Protein AF-A0A914IFN8-F1 (afdb_monomer_lite)

Foldseek 3Di:
DVVVVVVLVPFDFLVNDPLLDADPQDPPDSPWGFLNSRLSVLLSVLVLLPLLDDLSVVVSVLSVQLSVQQVVQCVVDVVQPRTVVSSQVVQCVVVVNDHHSNNVSVVSSVLVVQLVVQLVVLLLVVQVVCVVVVHDSQVSFQSLVSSVVSCVVTVVVVDDPVSVVSVVSCSVSPGTPVSSVCSRSVNDPPCPVVVSPPPPPPDDDDVVPPPPPPDDDDDDDDDDDDDDD

Sequence (229 aa):
MASENVEAANQETYFSHQERMFPELDGTDKRLIPTEQFLKACQGIAEFVGFLGLAFVPVKKDIVGNVHKVRTKFDTDRQRMEMLQDLVDIDLAENGGKIGAATEGLLWLKRGLEFMLELLKALVRDYKNARMKGEDLSKTENLSGILSDAYERTLKRHHNFVSKQIFKVVLHAAPYRRTLLLAIAYGHGGLEEISWNSRLGSNRNNPTVQSSIRSQPRKSREPKATNFL

Radius of gyration: 22.97 Å; chains: 1; bounding box: 43×68×66 Å

pLDDT: mean 78.78, std 22.86, range [26.06, 98.62]

Organism: Globodera rostochiensis (NCBI:txid31243)

Structure (mmCIF, N/CA/C/O backbone):
data_AF-A0A914IFN8-F1
#
_entry.id   AF-A0A914IFN8-F1
#
loop_
_atom_site.group_PDB
_atom_site.id
_atom_site.type_symbol
_atom_site.label_atom_id
_atom_site.label_alt_id
_atom_site.label_comp_id
_atom_site.label_asym_id
_atom_site.label_entity_id
_atom_site.label_seq_id
_atom_site.pdbx_PDB_ins_code
_atom_site.Cartn_x
_atom_site.Cartn_y
_atom_site.Cartn_z
_atom_site.occupancy
_atom_site.B_iso_or_equiv
_atom_site.auth_seq_id
_atom_site.auth_comp_id
_atom_site.auth_asym_id
_atom_site.auth_atom_id
_atom_site.pdbx_PDB_model_num
ATOM 1 N N . MET A 1 1 ? -0.623 4.336 -39.137 1.00 39.88 1 MET A N 1
ATOM 2 C CA . MET A 1 1 ? -0.045 5.614 -38.653 1.00 39.88 1 MET A CA 1
ATOM 3 C C . MET A 1 1 ? -1.075 6.535 -37.996 1.00 39.88 1 MET A C 1
ATOM 5 O O . MET A 1 1 ? -0.952 6.754 -36.803 1.00 39.88 1 MET A O 1
ATOM 9 N N . ALA A 1 2 ? -2.094 7.070 -38.691 1.00 34.09 2 ALA A N 1
ATOM 10 C CA . ALA A 1 2 ? -3.148 7.863 -38.024 1.00 34.09 2 ALA A CA 1
ATOM 11 C C . ALA A 1 2 ? -4.170 6.995 -37.256 1.00 34.09 2 ALA A C 1
ATOM 13 O O . ALA A 1 2 ? -4.691 7.432 -36.239 1.00 34.09 2 ALA A O 1
ATOM 14 N N . SER A 1 3 ? -4.415 5.760 -37.707 1.00 35.09 3 SER A N 1
ATOM 15 C CA . SER A 1 3 ? -5.338 4.808 -37.071 1.00 35.09 3 SER A CA 1
ATOM 16 C C . SER A 1 3 ? -4.811 4.225 -35.750 1.00 35.09 3 SER A C 1
ATOM 18 O O . SER A 1 3 ? -5.551 4.188 -34.776 1.00 35.09 3 SER A O 1
ATOM 20 N N . GLU A 1 4 ? -3.524 3.865 -35.676 1.00 39.12 4 GLU A N 1
ATOM 21 C CA . GLU A 1 4 ? -2.892 3.304 -34.461 1.00 39.12 4 GLU A CA 1
ATOM 22 C C . GLU A 1 4 ? -2.847 4.305 -33.293 1.00 39.12 4 GLU A C 1
ATOM 24 O O . GLU A 1 4 ? -3.000 3.926 -32.135 1.00 39.12 4 GLU A O 1
ATOM 29 N N . ASN A 1 5 ? -2.695 5.603 -33.587 1.00 40.06 5 ASN A N 1
ATOM 30 C CA . ASN A 1 5 ? -2.680 6.659 -32.568 1.00 40.06 5 ASN A CA 1
ATOM 31 C C . ASN A 1 5 ? -4.067 6.958 -31.972 1.00 40.06 5 ASN A C 1
ATOM 33 O O . ASN A 1 5 ? -4.149 7.514 -30.878 1.00 40.06 5 ASN A O 1
ATOM 37 N N . VAL A 1 6 ? -5.153 6.608 -32.670 1.00 41.03 6 VAL A N 1
ATOM 38 C CA . VAL A 1 6 ? -6.528 6.794 -32.175 1.00 41.03 6 VAL A CA 1
ATOM 39 C C . VAL A 1 6 ? -6.957 5.613 -31.298 1.00 41.03 6 VAL A C 1
ATOM 41 O O . VAL A 1 6 ? -7.622 5.817 -30.286 1.00 41.03 6 VAL A O 1
ATOM 44 N N . GLU A 1 7 ? -6.518 4.394 -31.620 1.00 41.28 7 GLU A N 1
ATOM 45 C CA . GLU A 1 7 ? -6.783 3.189 -30.817 1.00 41.28 7 GLU A CA 1
ATOM 46 C C . GLU A 1 7 ? -6.125 3.244 -29.437 1.00 41.28 7 GLU A C 1
ATOM 48 O O . GLU A 1 7 ? -6.737 2.880 -28.434 1.00 41.28 7 GLU A O 1
ATOM 53 N N . ALA A 1 8 ? -4.906 3.771 -29.360 1.00 48.66 8 ALA A N 1
ATOM 54 C CA . ALA A 1 8 ? -4.148 3.802 -28.118 1.00 48.66 8 ALA A CA 1
ATOM 55 C C . ALA A 1 8 ? -4.622 4.897 -27.130 1.00 48.66 8 ALA A C 1
ATOM 57 O O . ALA A 1 8 ? -4.369 4.809 -25.930 1.00 48.66 8 ALA A O 1
ATOM 58 N N . ALA A 1 9 ? -5.364 5.907 -27.604 1.00 48.66 9 ALA A N 1
ATOM 59 C CA . ALA A 1 9 ? -5.961 6.953 -26.765 1.00 48.66 9 ALA A CA 1
ATOM 60 C C . ALA A 1 9 ? -7.255 6.509 -26.051 1.00 48.66 9 ALA A C 1
ATOM 62 O O . ALA A 1 9 ? -7.681 7.170 -25.104 1.00 48.66 9 ALA A O 1
ATOM 63 N N . ASN A 1 10 ? -7.863 5.400 -26.488 1.00 53.56 10 ASN A N 1
ATOM 64 C CA . ASN A 1 10 ? -9.151 4.905 -25.991 1.00 53.56 10 ASN A CA 1
ATOM 65 C C . ASN A 1 10 ? -9.024 3.648 -25.109 1.00 53.56 10 ASN A C 1
ATOM 67 O O . ASN A 1 10 ? -10.032 3.050 -24.740 1.00 53.56 10 ASN A O 1
ATOM 71 N N . GLN A 1 11 ? -7.797 3.222 -24.789 1.00 63.03 11 GLN A N 1
ATOM 72 C CA . GLN A 1 11 ? -7.556 2.032 -23.974 1.00 63.03 11 GLN A CA 1
ATOM 73 C C . GLN A 1 11 ? -7.604 2.363 -22.480 1.00 63.03 11 GLN A C 1
ATOM 75 O O . GLN A 1 11 ? -6.891 3.241 -21.983 1.00 63.03 11 GLN A O 1
ATOM 80 N N . GLU A 1 12 ? -8.461 1.645 -21.754 1.00 73.38 12 GLU A N 1
ATOM 81 C CA . GLU A 1 12 ? -8.539 1.733 -20.301 1.00 73.38 12 GLU A CA 1
ATOM 82 C C . GLU A 1 12 ? -7.249 1.216 -19.654 1.00 73.38 12 GLU A C 1
ATOM 84 O O . GLU A 1 12 ? -6.650 0.228 -20.074 1.00 73.38 12 GLU A O 1
ATOM 89 N N . THR A 1 13 ? -6.822 1.901 -18.598 1.00 78.88 13 THR A N 1
ATOM 90 C CA . THR A 1 13 ? -5.715 1.477 -17.738 1.00 78.88 13 THR A CA 1
ATOM 91 C C . THR A 1 13 ? -6.248 1.281 -16.329 1.00 78.88 13 THR A C 1
ATOM 93 O O . THR A 1 13 ? -7.349 1.731 -16.006 1.00 78.88 13 THR A O 1
ATOM 96 N N . TYR A 1 14 ? -5.436 0.715 -15.441 1.00 74.88 14 TYR A N 1
ATOM 97 C CA . TYR A 1 14 ? -5.762 0.624 -14.020 1.00 74.88 14 TYR A CA 1
ATOM 98 C C . TYR A 1 14 ? -6.231 1.965 -13.418 1.00 74.88 14 TYR A C 1
ATOM 100 O O . TYR A 1 14 ? -7.129 1.995 -12.578 1.00 74.88 14 TYR A O 1
ATOM 108 N N . PHE A 1 15 ? -5.676 3.087 -13.890 1.00 74.56 15 PHE A N 1
ATOM 109 C CA . PHE A 1 15 ? -6.006 4.434 -13.414 1.00 74.56 15 PHE A CA 1
ATOM 110 C C . PHE A 1 15 ? -7.230 5.071 -14.092 1.00 74.56 15 PHE A C 1
ATOM 112 O O . PHE A 1 15 ? -7.591 6.196 -13.751 1.00 74.56 15 PHE A O 1
ATOM 119 N N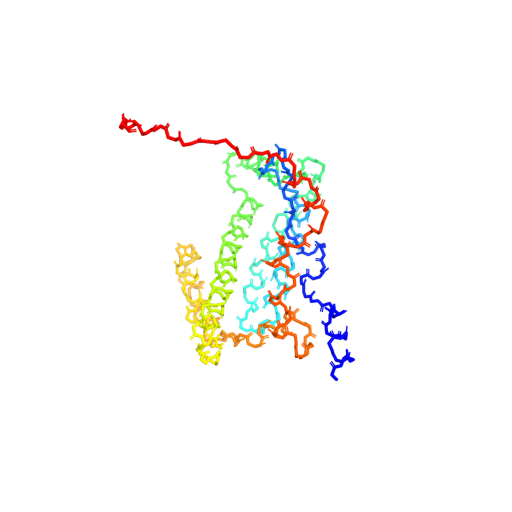 . SER A 1 16 ? -7.871 4.392 -15.048 1.00 78.38 16 SER A N 1
ATOM 120 C CA . SER A 1 16 ? -9.088 4.885 -15.710 1.00 78.38 16 SER A CA 1
ATOM 121 C C . SER A 1 16 ? -10.347 4.728 -14.843 1.00 78.38 16 SER A C 1
ATOM 123 O O . SER A 1 16 ? -11.345 5.395 -15.098 1.00 78.38 16 SER A O 1
ATOM 125 N N . HIS A 1 17 ? -10.289 3.901 -13.796 1.00 76.19 17 HIS A N 1
ATOM 126 C CA . HIS A 1 17 ? -11.408 3.573 -12.911 1.00 76.19 17 HIS A CA 1
ATOM 127 C C . HIS A 1 17 ? -11.416 4.458 -11.653 1.00 76.19 17 HIS A C 1
ATOM 129 O O . HIS A 1 17 ? -10.687 4.198 -10.691 1.00 76.19 17 HIS A O 1
ATOM 135 N N . GLN A 1 18 ? -12.224 5.524 -11.651 1.00 72.88 18 GLN A N 1
ATOM 136 C CA . GLN A 1 18 ? -12.260 6.527 -10.574 1.00 72.88 18 GLN A CA 1
ATOM 137 C C . GLN A 1 18 ? -12.644 5.932 -9.209 1.00 72.88 18 GLN A C 1
ATOM 139 O O . GLN A 1 18 ? -12.141 6.369 -8.177 1.00 72.88 18 GLN A O 1
ATOM 144 N N . GLU A 1 19 ? -13.472 4.890 -9.188 1.00 72.62 19 GLU A N 1
ATOM 145 C CA . GLU A 1 19 ? -13.890 4.179 -7.979 1.00 72.62 19 GLU A CA 1
ATOM 146 C C . GLU A 1 19 ? -12.751 3.425 -7.274 1.00 72.62 19 GLU A C 1
ATOM 148 O O . GLU A 1 19 ? -12.893 3.043 -6.112 1.00 72.62 19 GLU A O 1
ATOM 153 N N . ARG A 1 20 ? -11.623 3.217 -7.969 1.00 71.00 20 ARG A N 1
ATOM 154 C CA . ARG A 1 20 ? -10.407 2.574 -7.443 1.00 71.00 20 ARG A CA 1
ATOM 155 C C . ARG A 1 20 ? -9.351 3.586 -7.002 1.00 71.00 20 ARG A C 1
ATOM 157 O O . ARG A 1 20 ? -8.306 3.192 -6.482 1.00 71.00 20 ARG A O 1
ATOM 164 N N . MET A 1 21 ? -9.587 4.875 -7.242 1.00 80.56 21 MET A N 1
ATOM 165 C CA . MET A 1 21 ? -8.661 5.947 -6.893 1.00 80.56 21 MET A CA 1
ATOM 166 C C . MET A 1 21 ? -8.897 6.430 -5.462 1.00 80.56 21 MET A C 1
ATOM 168 O O . MET A 1 21 ? -10.001 6.339 -4.921 1.00 80.56 21 MET A O 1
ATOM 172 N N . PHE A 1 22 ? -7.840 6.963 -4.846 1.00 83.31 22 PHE A N 1
ATOM 173 C CA . PHE A 1 22 ? -7.958 7.634 -3.554 1.00 83.31 22 PHE A CA 1
ATOM 174 C C . PHE A 1 22 ? -8.915 8.833 -3.648 1.00 83.31 22 PHE A C 1
ATOM 176 O O . PHE A 1 22 ? -8.972 9.464 -4.706 1.00 83.31 22 PHE A O 1
ATOM 183 N N . PRO A 1 23 ? -9.649 9.149 -2.561 1.00 76.62 23 PRO A N 1
ATOM 184 C CA . PRO A 1 23 ? -10.540 10.303 -2.523 1.00 76.62 23 PRO A CA 1
ATOM 185 C C . PRO A 1 23 ? -9.806 11.583 -2.917 1.00 76.62 23 PRO A C 1
ATOM 187 O O . PRO A 1 23 ? -8.715 11.862 -2.413 1.00 76.62 23 PRO A O 1
ATOM 190 N N . GLU A 1 24 ? -10.430 12.385 -3.780 1.00 76.06 24 GLU A N 1
ATOM 191 C CA . GLU A 1 24 ? -10.090 13.800 -3.845 1.00 76.06 24 GLU A CA 1
ATOM 192 C C . GLU A 1 24 ? -10.567 14.429 -2.539 1.00 76.06 24 GLU A C 1
ATOM 194 O O . GLU A 1 24 ? -11.753 14.402 -2.220 1.00 76.06 24 GLU A O 1
ATOM 199 N N . LEU A 1 25 ? -9.623 14.927 -1.746 1.00 76.69 25 LEU A N 1
ATOM 200 C CA . LEU A 1 25 ? -9.949 15.596 -0.494 1.00 76.69 25 LEU A CA 1
ATOM 201 C C . LEU A 1 25 ? -10.588 16.938 -0.842 1.00 76.69 25 LEU A C 1
ATOM 203 O O . LEU A 1 25 ? -10.009 17.708 -1.619 1.00 76.69 25 LEU A O 1
ATOM 207 N N . ASP A 1 26 ? -11.773 17.204 -0.295 1.00 59.97 26 ASP A N 1
ATOM 208 C CA . ASP A 1 26 ? -12.468 18.454 -0.560 1.00 59.97 26 ASP A CA 1
ATOM 209 C C . ASP A 1 26 ? -11.605 19.660 -0.138 1.00 59.97 26 ASP A C 1
ATOM 211 O O . ASP A 1 26 ? -10.764 19.614 0.766 1.00 59.97 26 ASP A O 1
ATOM 215 N N . GLY A 1 27 ? -11.737 20.758 -0.882 1.00 55.03 27 GLY A N 1
ATOM 216 C CA . GLY A 1 27 ? -10.927 21.959 -0.674 1.00 55.03 27 GLY A CA 1
ATOM 217 C C . GLY A 1 27 ? -11.261 22.720 0.613 1.00 55.03 27 GLY A C 1
ATOM 218 O O . GLY A 1 27 ? -10.567 23.691 0.918 1.00 55.03 27 GLY A O 1
ATOM 219 N N . THR A 1 28 ? -12.303 22.306 1.337 1.00 64.25 28 THR A N 1
ATOM 220 C CA . THR A 1 28 ? -12.861 22.980 2.515 1.00 64.25 28 THR A CA 1
ATOM 221 C C . THR A 1 28 ? -12.256 22.473 3.820 1.00 64.25 28 THR A C 1
ATOM 223 O O . THR A 1 28 ? -11.898 23.298 4.659 1.00 64.25 28 THR A O 1
ATOM 226 N N . ASP A 1 29 ? -12.026 21.163 3.956 1.00 62.50 29 ASP A N 1
ATOM 227 C CA . ASP A 1 29 ? -11.156 20.601 4.989 1.00 62.50 29 ASP A CA 1
ATOM 228 C C . ASP A 1 29 ? -10.409 19.370 4.456 1.00 62.50 29 ASP A C 1
ATOM 230 O O . ASP A 1 29 ? -10.858 18.229 4.557 1.00 62.50 29 ASP A O 1
ATOM 234 N N . LYS A 1 30 ? -9.185 19.601 3.958 1.00 64.25 30 LYS A N 1
ATOM 235 C CA . LYS A 1 30 ? -8.266 18.568 3.435 1.00 64.25 30 LYS A CA 1
ATOM 236 C C . LYS A 1 30 ? -7.875 17.485 4.453 1.00 64.25 30 LYS A C 1
ATOM 238 O O . LYS A 1 30 ? -6.954 16.710 4.196 1.00 64.25 30 LYS A O 1
ATOM 243 N N . ARG A 1 31 ? -8.468 17.480 5.643 1.00 71.50 31 ARG A N 1
ATOM 244 C CA . ARG A 1 31 ? -8.211 16.506 6.695 1.00 71.50 31 ARG A CA 1
ATOM 245 C C . ARG A 1 31 ? -9.224 15.375 6.670 1.00 71.50 31 ARG A C 1
ATOM 247 O O . ARG A 1 31 ? -8.824 14.288 7.055 1.00 71.50 31 ARG A O 1
ATOM 254 N N . LEU A 1 32 ? -10.462 15.575 6.219 1.00 85.62 32 LEU A N 1
ATOM 255 C CA . LEU A 1 32 ? -11.493 14.532 6.268 1.00 85.62 32 LEU A CA 1
ATOM 256 C C . LEU A 1 32 ? -11.298 13.501 5.151 1.00 85.62 32 LEU A C 1
ATOM 258 O O . LEU A 1 32 ? -11.084 13.855 3.993 1.00 85.62 32 LEU A O 1
ATOM 262 N N . ILE A 1 33 ? -11.331 12.214 5.507 1.00 92.31 33 ILE A N 1
ATOM 263 C CA . ILE A 1 33 ? -11.103 11.114 4.562 1.00 92.31 33 ILE A CA 1
ATOM 264 C C . ILE A 1 33 ? -12.301 10.161 4.614 1.00 92.31 33 ILE A C 1
ATOM 266 O O . ILE A 1 33 ? -12.432 9.449 5.612 1.00 92.31 33 ILE A O 1
ATOM 270 N N . PRO A 1 34 ? -13.122 10.077 3.548 1.00 93.31 34 PRO A N 1
ATOM 271 C CA . PRO A 1 34 ? -14.250 9.153 3.501 1.00 93.31 34 PRO A CA 1
ATOM 272 C C . PRO A 1 34 ? -13.795 7.694 3.630 1.00 93.31 34 PRO A C 1
ATOM 274 O O . PRO A 1 34 ? -13.031 7.190 2.796 1.00 93.31 34 PRO A O 1
ATOM 277 N N . THR A 1 35 ? -14.284 6.998 4.657 1.00 95.62 35 THR A N 1
ATOM 278 C CA . THR A 1 35 ? -13.854 5.640 5.019 1.00 95.62 35 THR A CA 1
ATOM 279 C C . THR A 1 35 ? -14.098 4.647 3.884 1.00 95.62 35 THR A C 1
ATOM 281 O O . THR A 1 35 ? -13.189 3.916 3.490 1.00 95.62 35 THR A O 1
ATOM 284 N N . GLU A 1 36 ? -15.300 4.643 3.299 1.00 94.62 36 GLU A N 1
ATOM 285 C CA . GLU A 1 36 ? -15.666 3.715 2.220 1.00 94.62 36 GLU A CA 1
ATOM 286 C C . GLU A 1 36 ? -14.737 3.854 1.006 1.00 94.62 36 GLU A C 1
ATOM 288 O O . GLU A 1 36 ? -14.222 2.859 0.490 1.00 94.62 36 GLU A O 1
ATOM 293 N N . GLN A 1 37 ? -14.497 5.089 0.558 1.00 92.19 37 GLN A N 1
ATOM 294 C CA . GLN A 1 37 ? -13.660 5.353 -0.610 1.00 92.19 37 GLN A CA 1
ATOM 295 C C . GLN A 1 37 ? -12.195 5.004 -0.338 1.00 92.19 37 GLN A C 1
ATOM 297 O O . GLN A 1 37 ? -11.542 4.388 -1.180 1.00 92.19 37 GLN A O 1
ATOM 302 N N . PHE A 1 38 ? -11.686 5.327 0.854 1.00 94.75 38 PHE A N 1
ATOM 303 C CA . PHE A 1 38 ? -10.335 4.947 1.258 1.00 94.75 38 PHE A CA 1
ATOM 304 C C . PHE A 1 38 ? -10.132 3.424 1.254 1.00 94.75 38 PHE A C 1
ATOM 306 O O . PHE A 1 38 ? -9.125 2.934 0.734 1.00 94.75 38 PHE A O 1
ATOM 313 N N . LEU A 1 39 ? -11.092 2.660 1.788 1.00 96.06 39 LEU A N 1
ATOM 314 C CA . LEU A 1 39 ? -11.012 1.198 1.816 1.00 96.06 39 LEU A CA 1
ATOM 315 C C . LEU A 1 39 ? -11.076 0.588 0.412 1.00 96.06 39 LEU A C 1
ATOM 317 O O . LEU A 1 39 ? -10.316 -0.338 0.125 1.00 96.06 39 LEU A O 1
ATOM 321 N N . LYS A 1 40 ? -11.917 1.127 -0.481 1.00 93.19 40 LYS A N 1
ATOM 322 C CA . LYS A 1 40 ? -11.949 0.721 -1.897 1.00 93.19 40 LYS A CA 1
ATOM 323 C C . LYS A 1 40 ? -10.613 0.975 -2.596 1.00 93.19 40 LYS A C 1
ATOM 325 O O . LYS A 1 40 ? -10.104 0.082 -3.271 1.00 93.19 40 LYS A O 1
ATOM 330 N N . ALA A 1 41 ? -10.000 2.138 -2.379 1.00 91.88 41 ALA A N 1
ATOM 331 C CA . ALA A 1 41 ? -8.685 2.445 -2.937 1.00 91.88 41 ALA A CA 1
ATOM 332 C C . ALA A 1 41 ? -7.600 1.479 -2.421 1.00 91.88 41 ALA A C 1
ATOM 334 O O . ALA A 1 41 ? -6.806 0.955 -3.204 1.00 91.88 41 ALA A O 1
ATOM 335 N N . CYS A 1 42 ? -7.595 1.165 -1.119 1.00 95.06 42 CYS A N 1
ATOM 336 C CA . CYS A 1 42 ? -6.666 0.185 -0.542 1.00 95.06 42 CYS A CA 1
ATOM 337 C C . CYS A 1 42 ? -6.867 -1.229 -1.113 1.00 95.06 42 CYS A C 1
ATOM 339 O O . CYS A 1 42 ? -5.888 -1.936 -1.359 1.00 95.06 42 CYS A O 1
ATOM 341 N N . GLN A 1 43 ? -8.117 -1.633 -1.364 1.00 93.06 43 GLN A N 1
ATOM 342 C CA . GLN A 1 43 ? -8.431 -2.899 -2.027 1.00 93.06 43 GLN A CA 1
ATOM 343 C C . GLN A 1 43 ? -7.866 -2.937 -3.456 1.00 93.06 43 GLN A C 1
ATOM 345 O O . GLN A 1 43 ? -7.247 -3.929 -3.839 1.00 93.06 43 GLN A O 1
ATOM 350 N N . GLY A 1 44 ? -7.980 -1.835 -4.201 1.00 89.81 44 GLY A N 1
ATOM 351 C CA . GLY A 1 44 ? -7.343 -1.695 -5.510 1.00 89.81 44 GLY A CA 1
ATOM 352 C C . GLY A 1 44 ? -5.818 -1.864 -5.443 1.00 89.81 44 GLY A C 1
ATOM 353 O O . GLY A 1 44 ? -5.237 -2.604 -6.235 1.00 89.81 44 GLY A O 1
ATOM 354 N N . ILE A 1 45 ? -5.150 -1.266 -4.448 1.00 89.94 45 ILE A N 1
ATOM 355 C CA . ILE A 1 45 ? -3.703 -1.471 -4.246 1.00 89.94 45 ILE A CA 1
ATOM 356 C C . ILE A 1 45 ? -3.374 -2.952 -4.000 1.00 89.94 45 ILE A C 1
ATOM 358 O O . ILE A 1 45 ? -2.383 -3.455 -4.532 1.00 89.94 45 ILE A O 1
ATOM 362 N N . ALA A 1 46 ? -4.202 -3.680 -3.247 1.00 91.88 46 ALA A N 1
ATOM 363 C CA . ALA A 1 46 ? -4.007 -5.115 -3.038 1.00 91.88 46 ALA A CA 1
ATOM 364 C C . ALA A 1 46 ? -4.156 -5.933 -4.336 1.00 91.88 46 ALA A C 1
ATOM 366 O O . ALA A 1 46 ? -3.437 -6.917 -4.537 1.00 91.88 46 ALA A O 1
ATOM 367 N N . GLU A 1 47 ? -5.071 -5.541 -5.223 1.00 87.69 47 GLU A N 1
ATOM 368 C CA . GLU A 1 47 ? -5.229 -6.141 -6.553 1.00 87.69 47 GLU A CA 1
ATOM 369 C C . GLU A 1 47 ? -4.019 -5.856 -7.440 1.00 87.69 47 GLU A C 1
ATOM 371 O O . GLU A 1 47 ? -3.440 -6.792 -7.990 1.00 87.69 47 GLU A O 1
ATOM 376 N N . PHE A 1 48 ? -3.575 -4.598 -7.481 1.00 84.38 48 PHE A N 1
ATOM 377 C CA . PHE A 1 48 ? -2.380 -4.172 -8.205 1.00 84.38 48 PHE A CA 1
ATOM 378 C C . PHE A 1 48 ? -1.137 -4.971 -7.795 1.00 84.38 48 PHE A C 1
ATOM 380 O O . PHE A 1 48 ? -0.438 -5.522 -8.643 1.00 84.38 48 PHE A O 1
ATOM 387 N N . VAL A 1 49 ? -0.893 -5.099 -6.488 1.00 86.81 49 VAL A N 1
ATOM 388 C CA . VAL A 1 49 ? 0.205 -5.913 -5.941 1.00 86.81 49 VAL A CA 1
ATOM 389 C C . VAL A 1 49 ? 0.058 -7.386 -6.336 1.00 86.81 49 VAL A C 1
ATOM 391 O O . VAL A 1 49 ? 1.052 -8.059 -6.599 1.00 86.81 49 VAL A O 1
ATOM 394 N N . GLY A 1 50 ? -1.176 -7.890 -6.430 1.00 85.25 50 GLY A N 1
ATOM 395 C CA . GLY A 1 50 ? -1.463 -9.244 -6.899 1.00 85.25 50 GLY A CA 1
ATOM 396 C C . GLY A 1 50 ? -1.012 -9.516 -8.338 1.00 85.25 50 GLY A C 1
ATOM 397 O O . GLY A 1 50 ? -0.595 -10.636 -8.629 1.00 85.25 50 GLY A O 1
ATOM 398 N N . PHE A 1 51 ? -1.034 -8.510 -9.218 1.00 80.94 51 PHE A N 1
ATOM 399 C CA . PHE A 1 51 ? -0.569 -8.652 -10.604 1.00 80.94 51 PHE A CA 1
ATOM 400 C C . PHE A 1 51 ? 0.953 -8.791 -10.729 1.00 80.94 51 PHE A C 1
ATOM 402 O O . PHE A 1 51 ? 1.439 -9.246 -11.760 1.00 80.94 51 PHE A O 1
ATOM 409 N N . LEU A 1 52 ? 1.714 -8.466 -9.678 1.00 81.62 52 LEU A N 1
ATOM 410 C CA . LEU A 1 52 ? 3.178 -8.581 -9.675 1.00 81.62 52 LEU A CA 1
ATOM 411 C C . LEU A 1 52 ? 3.670 -10.024 -9.457 1.00 81.62 52 LEU A C 1
ATOM 413 O O . LEU A 1 52 ? 4.870 -10.285 -9.512 1.00 81.62 52 LEU A O 1
ATOM 417 N N . GLY A 1 53 ? 2.752 -10.970 -9.237 1.00 82.81 53 GLY A N 1
ATOM 418 C CA . GLY A 1 53 ? 3.033 -12.402 -9.196 1.00 82.81 53 GLY A CA 1
ATOM 419 C C . GLY A 1 53 ? 3.163 -12.994 -7.791 1.00 82.81 53 GLY A C 1
ATOM 420 O O . GLY A 1 53 ? 2.935 -12.347 -6.768 1.00 82.81 53 GLY A O 1
ATOM 421 N N . LEU A 1 54 ? 3.521 -14.282 -7.738 1.00 88.69 54 LEU A N 1
ATOM 422 C CA . LEU A 1 54 ? 3.431 -15.104 -6.522 1.00 88.69 54 LEU A CA 1
ATOM 423 C C . LEU A 1 54 ? 4.285 -14.594 -5.354 1.00 88.69 54 LEU A C 1
ATOM 425 O O . LEU A 1 54 ? 3.872 -14.712 -4.200 1.00 88.69 54 LEU A O 1
ATOM 429 N N . ALA A 1 55 ? 5.438 -13.984 -5.635 1.00 89.44 55 ALA A N 1
ATOM 430 C CA . ALA A 1 55 ? 6.315 -13.429 -4.604 1.00 89.44 55 ALA A CA 1
ATOM 431 C C . ALA A 1 55 ? 5.648 -12.308 -3.783 1.00 89.44 55 ALA A C 1
ATOM 433 O O . ALA A 1 55 ? 6.028 -12.075 -2.638 1.00 89.44 55 ALA A O 1
ATOM 434 N N . PHE A 1 56 ? 4.619 -11.655 -4.334 1.00 90.00 56 PHE A N 1
ATOM 435 C CA . PHE A 1 56 ? 3.886 -10.560 -3.699 1.00 90.00 56 PHE A CA 1
ATOM 436 C C . PHE A 1 56 ? 2.624 -11.017 -2.948 1.00 90.00 56 PHE A C 1
ATOM 438 O O . PHE A 1 56 ? 1.977 -10.206 -2.283 1.00 90.00 56 PHE A O 1
ATOM 445 N N . VAL A 1 57 ? 2.280 -12.313 -2.968 1.00 92.94 57 VAL A N 1
ATOM 446 C CA . VAL A 1 57 ? 1.122 -12.861 -2.231 1.00 92.94 57 VAL A CA 1
ATOM 447 C C . VAL A 1 57 ? 1.139 -12.506 -0.735 1.00 92.94 57 VAL A C 1
ATOM 449 O O . VAL A 1 57 ? 0.083 -12.121 -0.226 1.00 92.94 57 VAL A O 1
ATOM 452 N N . PRO A 1 58 ? 2.275 -12.575 -0.007 1.00 92.81 58 PRO A N 1
ATOM 453 C CA . PRO A 1 58 ? 2.318 -12.150 1.393 1.00 92.81 58 PRO A CA 1
ATOM 454 C C . PRO A 1 58 ? 1.964 -10.669 1.578 1.00 92.81 58 PRO A C 1
ATOM 456 O O . PRO A 1 58 ? 1.242 -10.330 2.510 1.00 92.81 58 PRO A O 1
ATOM 459 N N . VAL A 1 59 ? 2.410 -9.803 0.661 1.00 92.19 59 VAL A N 1
ATOM 460 C CA . VAL A 1 59 ? 2.126 -8.358 0.686 1.00 92.19 59 VAL A CA 1
ATOM 461 C C . VAL A 1 59 ? 0.639 -8.104 0.439 1.00 92.19 59 VAL A C 1
ATOM 463 O O . VAL A 1 59 ? 0.002 -7.370 1.189 1.00 92.19 59 VAL A O 1
ATOM 466 N N . LYS A 1 60 ? 0.050 -8.774 -0.560 1.00 94.44 60 LYS A N 1
ATOM 467 C CA . LYS A 1 60 ? -1.395 -8.706 -0.818 1.00 94.44 60 LYS A CA 1
ATOM 468 C C . LYS A 1 60 ? -2.208 -9.132 0.407 1.00 94.44 60 LYS A C 1
ATOM 470 O O . LYS A 1 60 ? -3.168 -8.454 0.764 1.00 94.44 60 LYS A O 1
ATOM 475 N N . LYS A 1 61 ? -1.838 -10.246 1.049 1.00 96.00 61 LYS A N 1
ATOM 476 C CA . LYS A 1 61 ? -2.529 -10.752 2.247 1.00 96.00 61 LYS A CA 1
ATOM 477 C C . LYS A 1 61 ? -2.465 -9.764 3.411 1.00 96.00 61 LYS A C 1
ATOM 479 O O . LYS A 1 61 ? -3.477 -9.590 4.081 1.00 96.00 61 LYS A O 1
ATOM 484 N N . ASP A 1 62 ? -1.320 -9.116 3.623 1.00 95.81 62 ASP A N 1
ATOM 485 C CA . ASP A 1 62 ? -1.167 -8.085 4.655 1.00 95.81 62 ASP A CA 1
ATOM 486 C C . ASP A 1 62 ? -2.125 -6.904 4.425 1.00 95.81 62 ASP A C 1
ATOM 488 O O . ASP A 1 62 ? -2.898 -6.546 5.314 1.00 95.81 62 ASP A O 1
ATOM 492 N N . ILE A 1 63 ? -2.172 -6.368 3.199 1.00 96.94 63 ILE A N 1
ATOM 493 C CA . ILE A 1 63 ? -3.072 -5.258 2.848 1.00 96.94 63 ILE A CA 1
ATOM 494 C C . ILE A 1 63 ? -4.538 -5.668 3.033 1.00 96.94 63 ILE A C 1
ATOM 496 O O . ILE A 1 63 ? -5.283 -4.966 3.713 1.00 96.94 63 ILE A O 1
ATOM 500 N N . VAL A 1 64 ? -4.951 -6.815 2.479 1.00 97.62 64 VAL A N 1
ATOM 501 C CA . VAL A 1 64 ? -6.334 -7.317 2.596 1.00 97.62 64 VAL A CA 1
ATOM 502 C C . VAL A 1 64 ? -6.724 -7.536 4.058 1.00 97.62 64 VAL A C 1
ATOM 504 O O . VAL A 1 64 ? -7.827 -7.169 4.457 1.00 97.62 64 VAL A O 1
ATOM 507 N N . GLY A 1 65 ? -5.823 -8.089 4.874 1.00 98.38 65 GLY A N 1
ATOM 508 C CA . GLY A 1 65 ? -6.062 -8.286 6.302 1.00 98.38 65 GLY A CA 1
ATOM 509 C C . GLY A 1 65 ? -6.284 -6.967 7.042 1.00 98.38 65 GLY A C 1
ATOM 510 O O . GLY A 1 65 ? -7.223 -6.849 7.827 1.00 98.38 65 GLY A O 1
ATOM 511 N N . ASN A 1 66 ? -5.472 -5.948 6.757 1.00 98.56 66 ASN A N 1
ATOM 512 C CA . ASN A 1 66 ? -5.624 -4.636 7.380 1.00 98.56 66 ASN A CA 1
ATOM 513 C C . ASN A 1 66 ? -6.874 -3.886 6.883 1.00 98.56 66 ASN A C 1
ATOM 515 O O . ASN A 1 66 ? -7.571 -3.282 7.697 1.00 98.56 66 ASN A O 1
ATOM 519 N N . VAL A 1 67 ? -7.225 -3.986 5.592 1.00 98.38 67 VAL A N 1
ATOM 520 C CA . VAL A 1 67 ? -8.513 -3.489 5.062 1.00 98.38 67 VAL A CA 1
ATOM 521 C C . VAL A 1 67 ? -9.678 -4.161 5.779 1.00 98.38 67 VAL A C 1
ATOM 523 O O . VAL A 1 67 ? -10.611 -3.478 6.191 1.00 98.38 67 VAL A O 1
ATOM 526 N N . HIS A 1 68 ? -9.615 -5.480 5.974 1.00 98.50 68 HIS A N 1
ATOM 527 C CA . HIS A 1 68 ? -10.662 -6.223 6.664 1.00 98.50 68 HIS A CA 1
ATOM 528 C C . HIS A 1 68 ? -10.841 -5.753 8.114 1.00 98.50 68 HIS A C 1
ATOM 530 O O . HIS A 1 68 ? -11.972 -5.519 8.522 1.00 98.50 68 HIS A O 1
ATOM 536 N N . LYS A 1 69 ? -9.756 -5.523 8.870 1.00 98.56 69 LYS A N 1
ATOM 537 C CA . LYS A 1 69 ? -9.838 -4.971 10.239 1.00 98.56 69 LYS A CA 1
ATOM 538 C C . LYS A 1 69 ? -10.617 -3.650 10.285 1.00 98.56 69 LYS A C 1
ATOM 540 O O . LYS A 1 69 ? -11.515 -3.498 11.109 1.00 98.56 69 LYS A O 1
ATOM 545 N N . VAL A 1 70 ? -10.292 -2.711 9.392 1.00 98.62 70 VAL A N 1
ATOM 546 C CA . VAL A 1 70 ? -10.960 -1.398 9.341 1.00 98.62 70 VAL A CA 1
ATOM 547 C C . VAL A 1 70 ? -12.405 -1.535 8.859 1.00 98.62 70 VAL A C 1
ATOM 549 O O . VAL A 1 70 ? -13.304 -0.938 9.444 1.00 98.62 70 VAL A O 1
ATOM 552 N N . ARG A 1 71 ? -12.650 -2.363 7.836 1.00 98.50 71 ARG A N 1
ATOM 553 C CA . ARG A 1 71 ? -13.987 -2.633 7.291 1.00 98.50 71 ARG A CA 1
ATOM 554 C C . ARG A 1 71 ? -14.924 -3.219 8.344 1.00 98.50 71 ARG A C 1
ATOM 556 O O . ARG A 1 71 ? -16.037 -2.732 8.485 1.00 98.50 71 ARG A O 1
ATOM 563 N N . THR A 1 72 ? -14.457 -4.209 9.103 1.00 98.44 72 THR A N 1
ATOM 564 C CA . THR A 1 72 ? -15.236 -4.848 10.172 1.00 98.44 72 THR A CA 1
ATOM 565 C C . THR A 1 72 ? -15.705 -3.830 11.204 1.00 98.44 72 THR A C 1
ATOM 567 O O . THR A 1 72 ? -16.847 -3.909 11.641 1.00 98.44 72 THR A O 1
ATOM 570 N N . LYS A 1 73 ? -14.863 -2.851 11.560 1.00 98.25 73 LYS A N 1
ATOM 571 C CA . LYS A 1 73 ? -15.261 -1.758 12.452 1.00 98.25 73 LYS A CA 1
ATOM 572 C C . LYS A 1 73 ? -16.233 -0.800 11.770 1.00 98.25 73 LYS A C 1
ATOM 574 O O . LYS A 1 73 ? -17.291 -0.541 12.318 1.00 98.25 73 LYS A O 1
ATOM 579 N N . PHE A 1 74 ? -15.916 -0.327 10.568 1.00 98.50 74 PHE A N 1
ATOM 580 C CA . PHE A 1 74 ? -16.775 0.585 9.809 1.00 98.50 74 PHE A CA 1
ATOM 581 C C . PHE A 1 74 ? -18.205 0.048 9.624 1.00 98.50 74 PHE A C 1
ATOM 583 O O . PHE A 1 74 ? -19.175 0.791 9.755 1.00 98.50 74 PHE A O 1
ATOM 590 N N . ASP A 1 75 ? -18.351 -1.254 9.377 1.00 98.31 75 ASP A N 1
ATOM 591 C CA . ASP A 1 75 ? -19.647 -1.891 9.145 1.00 98.31 75 ASP A CA 1
ATOM 592 C C . ASP A 1 75 ? -20.521 -2.003 10.407 1.00 98.31 75 ASP A C 1
ATOM 594 O O . ASP A 1 75 ? -21.713 -2.280 10.277 1.00 98.31 75 ASP A O 1
ATOM 598 N N . THR A 1 76 ? -19.991 -1.744 11.613 1.00 98.00 76 THR A N 1
ATOM 599 C CA . THR A 1 76 ? -20.820 -1.731 12.831 1.00 98.00 76 THR A CA 1
ATOM 600 C C . THR A 1 76 ? -21.711 -0.494 12.922 1.00 98.00 76 THR A C 1
ATOM 602 O O . THR A 1 76 ? -22.778 -0.569 13.519 1.00 98.00 76 THR A O 1
ATOM 605 N N . ASP A 1 77 ? -21.276 0.639 12.361 1.00 97.38 77 ASP A N 1
ATOM 606 C CA . ASP A 1 77 ? -22.070 1.869 12.252 1.00 97.38 77 ASP A CA 1
ATOM 607 C C . ASP A 1 77 ? -21.463 2.798 11.187 1.00 97.38 77 ASP A C 1
ATOM 609 O O . ASP A 1 77 ? -20.635 3.669 11.466 1.00 97.38 77 ASP A O 1
ATOM 613 N N . ARG A 1 78 ? -21.878 2.599 9.934 1.00 97.50 78 ARG A N 1
ATOM 614 C CA . ARG A 1 78 ? -21.331 3.341 8.791 1.00 97.50 78 ARG A CA 1
ATOM 615 C C . ARG A 1 78 ? -21.635 4.835 8.833 1.00 97.50 78 ARG A C 1
ATOM 617 O O . ARG A 1 78 ? -20.869 5.609 8.271 1.00 97.50 78 ARG A O 1
ATOM 624 N N . GLN A 1 79 ? -22.740 5.230 9.465 1.00 96.50 79 GLN A N 1
ATOM 625 C CA . GLN A 1 79 ? -23.145 6.632 9.539 1.00 96.50 79 GLN A CA 1
ATOM 626 C C . GLN A 1 79 ? -22.253 7.395 10.518 1.00 96.50 79 GLN A C 1
ATOM 628 O O . GLN A 1 79 ? -21.834 8.509 10.227 1.00 96.50 79 GLN A O 1
ATOM 633 N N . ARG A 1 80 ? -21.922 6.789 11.663 1.00 96.44 80 ARG A N 1
ATOM 634 C CA . ARG A 1 80 ? -21.019 7.406 12.646 1.00 96.44 80 ARG A CA 1
ATOM 635 C C . ARG A 1 80 ? -19.546 7.351 12.260 1.00 96.44 80 ARG A C 1
ATOM 637 O O . ARG A 1 80 ? -18.756 8.055 12.869 1.00 96.44 80 ARG A O 1
ATOM 644 N N . MET A 1 81 ? -19.174 6.499 11.309 1.00 97.12 81 MET A N 1
ATOM 645 C CA . MET A 1 81 ? -17.787 6.288 10.878 1.00 97.12 81 MET A CA 1
ATOM 646 C C . MET A 1 81 ? -17.574 6.664 9.411 1.00 97.12 81 MET A C 1
ATOM 648 O O . MET A 1 81 ? -16.730 6.079 8.725 1.00 97.12 81 MET A O 1
ATOM 652 N N . GLU A 1 82 ? -18.354 7.632 8.921 1.00 95.38 82 GLU A N 1
ATOM 653 C CA . GLU A 1 82 ? -18.271 8.119 7.545 1.00 95.38 82 GLU A CA 1
ATOM 654 C C . GLU A 1 82 ? -16.850 8.586 7.203 1.00 95.38 82 GLU A C 1
ATOM 656 O O . GLU A 1 82 ? -16.346 8.252 6.126 1.00 95.38 82 GLU A O 1
ATOM 661 N N . MET A 1 83 ? -16.173 9.256 8.143 1.00 95.25 83 MET A N 1
ATOM 662 C CA . MET A 1 83 ? -14.773 9.657 8.019 1.00 95.25 83 MET A CA 1
ATOM 663 C C . MET A 1 83 ? -13.851 8.756 8.848 1.00 95.25 83 MET A C 1
ATOM 665 O O . MET A 1 83 ? -14.204 8.281 9.930 1.00 95.25 83 MET A O 1
ATOM 669 N N . LEU A 1 84 ? -12.620 8.548 8.366 1.00 96.06 84 LEU A N 1
ATOM 670 C CA . LEU A 1 84 ? -11.623 7.733 9.070 1.00 96.06 84 LEU A CA 1
ATOM 671 C C . LEU A 1 84 ? -11.303 8.270 10.469 1.00 96.06 84 LEU A C 1
ATOM 673 O O . LEU A 1 84 ? -10.964 7.493 11.357 1.00 96.06 84 LEU A O 1
ATOM 677 N N . GLN A 1 85 ? -11.382 9.587 10.653 1.00 95.12 85 GLN A N 1
ATOM 678 C CA . GLN A 1 85 ? -11.164 10.254 11.934 1.00 95.12 85 GLN A CA 1
ATOM 679 C C . GLN A 1 85 ? -12.173 9.780 12.975 1.00 95.12 85 GLN A C 1
ATOM 681 O O . GLN A 1 85 ? -11.766 9.329 14.042 1.00 95.12 85 GLN A O 1
ATOM 686 N N . ASP A 1 86 ? -13.459 9.786 12.621 1.00 96.44 86 ASP A N 1
ATOM 687 C CA . ASP A 1 86 ? -14.527 9.338 13.513 1.00 96.44 86 ASP A CA 1
ATOM 688 C C . ASP A 1 86 ? -14.351 7.858 13.870 1.00 96.44 86 ASP A C 1
ATOM 690 O O . ASP A 1 86 ? -14.506 7.462 15.025 1.00 96.44 86 ASP A O 1
ATOM 694 N N . LEU A 1 87 ? -13.954 7.033 12.892 1.00 97.88 87 LEU A N 1
ATOM 695 C CA . LEU A 1 87 ? -13.646 5.620 13.117 1.00 97.88 87 LEU A CA 1
ATOM 696 C C . LEU A 1 87 ? -12.519 5.430 14.136 1.00 97.88 87 LEU A C 1
ATOM 698 O O . LEU A 1 87 ? -12.639 4.571 15.010 1.00 97.88 87 LEU A O 1
ATOM 702 N N . VAL A 1 88 ? -11.441 6.211 14.035 1.00 97.81 88 VAL A N 1
ATOM 703 C CA . VAL A 1 88 ? -10.312 6.147 14.975 1.00 97.81 88 VAL A CA 1
ATOM 704 C C . VAL A 1 88 ? -10.736 6.602 16.368 1.00 97.81 88 VAL A C 1
ATOM 706 O O . VAL A 1 88 ? -10.432 5.914 17.341 1.00 97.81 88 VAL A O 1
ATOM 709 N N . ASP A 1 89 ? -11.466 7.711 16.479 1.00 97.56 89 ASP A N 1
ATOM 710 C CA . ASP A 1 89 ? -11.923 8.232 17.771 1.00 97.56 89 ASP A CA 1
ATOM 711 C C . ASP A 1 89 ? -12.857 7.238 18.477 1.00 97.56 89 ASP A C 1
ATOM 713 O O . ASP A 1 89 ? -12.711 6.977 19.675 1.00 97.56 89 ASP A O 1
ATOM 717 N N . ILE A 1 90 ? -13.769 6.614 17.726 1.00 97.75 90 ILE A N 1
ATOM 718 C CA . ILE A 1 90 ? -14.677 5.584 18.241 1.00 97.75 90 ILE A CA 1
ATOM 719 C C . ILE A 1 90 ? -13.908 4.315 18.641 1.00 97.75 90 ILE A C 1
ATOM 721 O O . ILE A 1 90 ? -14.145 3.780 19.725 1.00 97.75 90 ILE A O 1
ATOM 725 N N . ASP A 1 91 ? -12.983 3.830 17.806 1.00 98.12 91 ASP A N 1
ATOM 726 C CA . ASP A 1 91 ? -12.164 2.647 18.110 1.00 98.12 91 ASP A CA 1
ATOM 727 C C . ASP A 1 91 ? -11.309 2.869 19.369 1.00 98.12 91 ASP A C 1
ATOM 729 O O . ASP A 1 91 ? -11.260 2.000 20.237 1.00 98.12 91 ASP A O 1
ATOM 733 N N . LEU A 1 92 ? -10.703 4.048 19.538 1.00 97.62 92 LEU A N 1
ATOM 734 C CA . LEU A 1 92 ? -9.965 4.399 20.754 1.00 97.62 92 LEU A CA 1
ATOM 735 C C . LEU A 1 92 ? -10.878 4.456 21.983 1.00 97.62 92 LEU A C 1
ATOM 737 O O . LEU A 1 92 ? -10.526 3.906 23.029 1.00 97.62 92 LEU A O 1
ATOM 741 N N . ALA A 1 93 ? -12.042 5.102 21.878 1.00 97.62 93 ALA A N 1
ATOM 742 C CA . ALA A 1 93 ? -12.977 5.242 22.993 1.00 97.62 93 ALA A CA 1
ATOM 743 C C . ALA A 1 93 ? -13.466 3.878 23.509 1.00 97.62 93 ALA A C 1
ATOM 745 O O . ALA A 1 93 ? -13.440 3.625 24.714 1.00 97.62 93 ALA A O 1
ATOM 746 N N . GLU A 1 94 ? -13.840 2.969 22.605 1.00 97.25 94 GLU A N 1
ATOM 747 C CA . GLU A 1 94 ? -14.298 1.617 22.956 1.00 97.25 94 GLU A CA 1
ATOM 748 C C . GLU A 1 94 ? -13.190 0.731 23.540 1.00 97.25 94 GLU A C 1
ATOM 750 O O . GLU A 1 94 ? -13.469 -0.187 24.310 1.00 97.25 94 GLU A O 1
ATOM 755 N N . ASN A 1 95 ? -11.927 1.026 23.227 1.00 97.19 95 ASN A N 1
ATOM 756 C CA . ASN A 1 95 ? -10.764 0.304 23.740 1.00 97.19 95 ASN A CA 1
ATOM 757 C C . ASN A 1 95 ? -10.096 1.012 24.936 1.00 97.19 95 ASN A C 1
ATOM 759 O O . ASN A 1 95 ? -8.929 0.756 25.250 1.00 97.19 95 ASN A O 1
ATOM 763 N N . GLY A 1 96 ? -10.809 1.912 25.625 1.00 96.50 96 GLY A N 1
ATOM 764 C CA . GLY A 1 96 ? -10.304 2.594 26.822 1.00 96.50 96 GLY A CA 1
ATOM 765 C C . GLY A 1 96 ? -9.082 3.476 26.545 1.00 96.50 96 GLY A C 1
ATOM 766 O O . GLY A 1 96 ? -8.138 3.498 27.335 1.00 96.50 96 GLY A O 1
ATOM 767 N N . GLY A 1 97 ? -9.065 4.145 25.390 1.00 95.62 97 GLY A N 1
ATOM 768 C CA . GLY A 1 97 ? -7.974 5.000 24.916 1.00 95.62 97 GLY A CA 1
ATOM 769 C C . GLY A 1 97 ? -6.797 4.247 24.289 1.00 95.62 97 GLY A C 1
ATOM 770 O O . GLY A 1 97 ? -5.788 4.865 23.951 1.00 95.62 97 GLY A O 1
ATOM 771 N N . LYS A 1 98 ? -6.885 2.920 24.140 1.00 96.75 98 LYS A N 1
ATOM 772 C CA . LYS A 1 98 ? -5.844 2.098 23.506 1.00 96.75 98 LYS A CA 1
ATOM 773 C C . LYS A 1 98 ? -6.159 1.867 22.034 1.00 96.75 98 LYS A C 1
ATOM 775 O O . LYS A 1 98 ? -7.316 1.850 21.636 1.00 96.75 98 LYS A O 1
ATOM 780 N N . ILE A 1 99 ? -5.116 1.638 21.238 1.00 96.88 99 ILE A N 1
ATOM 781 C CA . ILE A 1 99 ? -5.250 1.291 19.818 1.00 96.88 99 ILE A CA 1
ATOM 782 C C . ILE A 1 99 ? -6.003 -0.039 19.695 1.00 96.88 99 ILE A C 1
ATOM 784 O O . ILE A 1 99 ? -5.487 -1.079 20.111 1.00 96.88 99 ILE A O 1
ATOM 788 N N . GLY A 1 100 ? -7.202 0.013 19.117 1.00 97.94 100 GLY A N 1
ATOM 789 C CA . GLY A 1 100 ? -7.974 -1.158 18.729 1.00 97.94 100 GLY A CA 1
ATOM 790 C C . GLY A 1 100 ? -7.510 -1.740 17.394 1.00 97.94 100 GLY A C 1
ATOM 791 O O . GLY A 1 100 ? -6.610 -1.224 16.720 1.00 97.94 100 GLY A O 1
ATOM 792 N N . ALA A 1 101 ? -8.130 -2.850 16.994 1.00 98.00 101 ALA A N 1
ATOM 793 C CA . ALA A 1 101 ? -7.748 -3.569 15.779 1.00 98.00 101 ALA A CA 1
ATOM 794 C C . ALA A 1 101 ? -7.925 -2.720 14.509 1.00 98.00 101 ALA A C 1
ATOM 796 O O . ALA A 1 101 ? -7.127 -2.836 13.576 1.00 98.00 101 ALA A O 1
ATOM 797 N N . ALA A 1 102 ? -8.946 -1.859 14.462 1.00 98.06 102 ALA A N 1
ATOM 798 C CA . ALA A 1 102 ? -9.209 -1.023 13.299 1.00 98.06 102 ALA A CA 1
ATOM 799 C C . ALA A 1 102 ? -8.162 0.089 13.166 1.00 98.06 102 ALA A C 1
ATOM 801 O O . ALA A 1 102 ? -7.569 0.243 12.098 1.00 98.06 102 ALA A O 1
ATOM 802 N N . THR A 1 103 ? -7.849 0.790 14.260 1.00 98.44 103 THR A N 1
ATOM 803 C CA . THR A 1 103 ? -6.792 1.812 14.270 1.00 98.44 103 THR A CA 1
ATOM 804 C C . THR A 1 103 ? -5.418 1.204 13.969 1.00 98.44 103 THR A C 1
ATOM 806 O O . THR A 1 103 ? -4.631 1.786 13.220 1.00 98.44 103 THR A O 1
ATOM 809 N N . GLU A 1 104 ? -5.127 0.001 14.478 1.00 98.38 104 GLU A N 1
ATOM 810 C CA . GLU A 1 104 ? -3.907 -0.737 14.130 1.00 98.38 104 GLU A CA 1
ATOM 811 C C . GLU A 1 104 ? -3.854 -1.068 12.627 1.00 98.38 104 GLU A C 1
ATOM 813 O O . GLU A 1 104 ? -2.838 -0.826 11.969 1.00 98.38 104 GLU A O 1
ATOM 818 N N . GLY A 1 105 ? -4.951 -1.592 12.070 1.00 98.31 105 GLY A N 1
ATOM 819 C CA . GLY A 1 105 ? -5.067 -1.885 10.642 1.00 98.31 105 GLY A CA 1
ATOM 820 C C . GLY A 1 105 ? -4.843 -0.640 9.787 1.00 98.31 105 GLY A C 1
ATOM 821 O O . GLY A 1 105 ? -4.055 -0.667 8.841 1.00 98.31 105 GLY A O 1
ATOM 822 N N . LEU A 1 106 ? -5.454 0.485 10.164 1.00 98.12 106 LEU A N 1
ATOM 823 C CA . LEU A 1 106 ? -5.288 1.756 9.467 1.00 98.12 106 LEU A CA 1
ATOM 824 C C . LEU A 1 106 ? -3.841 2.269 9.525 1.00 98.12 106 LEU A C 1
ATOM 826 O O . LEU A 1 106 ? -3.319 2.765 8.524 1.00 98.12 106 LEU A O 1
ATOM 830 N N . LEU A 1 107 ? -3.157 2.106 10.661 1.00 98.06 107 LEU A N 1
ATOM 831 C CA . LEU A 1 107 ? -1.745 2.462 10.802 1.00 98.06 107 LEU A CA 1
ATOM 832 C C . LEU A 1 107 ? -0.856 1.667 9.833 1.00 98.06 107 LEU A C 1
ATOM 834 O O . LEU A 1 107 ? 0.040 2.242 9.204 1.00 98.06 107 LEU A O 1
ATOM 838 N N . TRP A 1 108 ? -1.092 0.360 9.697 1.00 98.19 108 TRP A N 1
ATOM 839 C CA . TRP A 1 108 ? -0.350 -0.479 8.753 1.00 98.19 108 TRP A CA 1
ATOM 840 C C . TRP A 1 108 ? -0.676 -0.148 7.297 1.00 98.19 108 TRP A C 1
ATOM 842 O O . TRP A 1 108 ? 0.254 -0.030 6.496 1.00 98.19 108 TRP A O 1
ATOM 852 N N . LEU A 1 109 ? -1.946 0.120 6.969 1.00 97.94 109 LEU A N 1
ATOM 853 C CA . LEU A 1 109 ? -2.329 0.614 5.642 1.00 97.94 109 LEU A CA 1
ATOM 854 C C . LEU A 1 109 ? -1.602 1.915 5.312 1.00 97.94 109 LEU A C 1
ATOM 856 O O . LEU A 1 109 ? -0.941 1.988 4.282 1.00 97.94 109 LEU A O 1
ATOM 860 N N . LYS A 1 110 ? -1.629 2.913 6.204 1.00 96.81 110 LYS A N 1
ATOM 861 C CA . LYS A 1 110 ? -0.921 4.186 6.001 1.00 96.81 110 LYS A CA 1
ATOM 862 C C . LYS A 1 110 ? 0.561 3.967 5.683 1.00 96.81 110 LYS A C 1
ATOM 864 O O . LYS A 1 110 ? 1.067 4.541 4.723 1.00 96.81 110 LYS A O 1
ATOM 869 N N . ARG A 1 111 ? 1.259 3.133 6.462 1.00 97.81 111 ARG A N 1
ATOM 870 C CA . ARG A 1 111 ? 2.686 2.829 6.240 1.00 97.81 111 ARG A CA 1
ATOM 871 C C . ARG A 1 111 ? 2.926 2.142 4.892 1.00 97.81 111 ARG A C 1
ATOM 873 O O . ARG A 1 111 ? 3.883 2.479 4.198 1.00 97.81 111 ARG A O 1
ATOM 880 N N . GLY A 1 112 ? 2.058 1.205 4.511 1.00 95.50 112 GLY A N 1
ATOM 881 C CA . GLY A 1 112 ? 2.101 0.553 3.200 1.00 95.50 112 GLY A CA 1
ATOM 882 C C . GLY A 1 112 ? 1.864 1.532 2.047 1.00 95.50 112 GLY A C 1
ATOM 883 O O . GLY A 1 112 ? 2.571 1.491 1.042 1.00 95.50 112 GLY A O 1
ATOM 884 N N . LEU A 1 113 ? 0.928 2.468 2.209 1.00 95.00 113 LEU A N 1
ATOM 885 C CA . LEU A 1 113 ? 0.644 3.512 1.224 1.00 95.00 113 LEU A CA 1
ATOM 886 C C . LEU A 1 113 ? 1.791 4.515 1.082 1.00 95.00 113 LEU A C 1
ATOM 888 O O . LEU A 1 113 ? 2.096 4.921 -0.036 1.00 95.00 113 LEU A O 1
ATOM 892 N N . GLU A 1 114 ? 2.467 4.883 2.174 1.00 95.75 114 GLU A N 1
ATOM 893 C CA . GLU A 1 114 ? 3.675 5.719 2.122 1.00 95.75 114 GLU A CA 1
ATOM 894 C C . GLU A 1 114 ? 4.780 5.056 1.294 1.00 95.75 114 GLU A C 1
ATOM 896 O O . GLU A 1 114 ? 5.392 5.707 0.446 1.00 95.75 114 GLU A O 1
ATOM 901 N N . PHE A 1 115 ? 4.991 3.752 1.487 1.00 95.31 115 PHE A N 1
ATOM 902 C CA . PHE A 1 115 ? 5.916 2.969 0.670 1.00 95.31 115 PHE A CA 1
ATOM 903 C C . PHE A 1 115 ? 5.514 2.948 -0.808 1.00 95.31 115 PHE A C 1
ATOM 905 O O . PHE A 1 115 ? 6.340 3.251 -1.669 1.00 95.31 115 PHE A O 1
ATOM 912 N N . MET A 1 116 ? 4.250 2.635 -1.109 1.00 91.44 116 MET A N 1
ATOM 913 C CA . MET A 1 116 ? 3.753 2.599 -2.488 1.00 91.44 116 MET A CA 1
ATOM 914 C C . MET A 1 116 ? 3.874 3.961 -3.175 1.00 91.44 116 MET A C 1
ATOM 916 O O . MET A 1 116 ? 4.288 4.038 -4.331 1.00 91.44 116 MET A O 1
ATOM 920 N N . LEU A 1 117 ? 3.566 5.045 -2.463 1.00 92.31 117 LEU A N 1
ATOM 921 C CA . LEU A 1 117 ? 3.705 6.404 -2.972 1.00 92.31 117 LEU A CA 1
ATOM 922 C C . LEU A 1 117 ? 5.166 6.744 -3.288 1.00 92.31 117 LEU A C 1
ATOM 924 O O . LEU A 1 117 ? 5.436 7.329 -4.337 1.00 92.31 117 LEU A O 1
ATOM 928 N N . GLU A 1 118 ? 6.102 6.393 -2.403 1.00 94.44 118 GLU A N 1
ATOM 929 C CA . GLU A 1 118 ? 7.535 6.621 -2.618 1.00 94.44 118 GLU A CA 1
ATOM 930 C C . GLU A 1 118 ? 8.059 5.811 -3.812 1.00 94.44 118 GLU A C 1
ATOM 932 O O . GLU A 1 118 ? 8.725 6.373 -4.683 1.00 94.44 118 GLU A O 1
ATOM 937 N N . LEU A 1 119 ? 7.684 4.531 -3.910 1.00 91.00 119 LEU A N 1
ATOM 938 C CA . LEU A 1 119 ? 8.021 3.656 -5.034 1.00 91.00 119 LEU A CA 1
ATOM 939 C C . LEU A 1 119 ? 7.534 4.238 -6.368 1.00 91.00 119 LEU A C 1
ATOM 941 O O . LEU A 1 119 ? 8.323 4.400 -7.300 1.00 91.00 119 LEU A O 1
ATOM 945 N N . LEU A 1 120 ? 6.249 4.596 -6.457 1.00 89.06 120 LEU A N 1
ATOM 946 C CA . LEU A 1 120 ? 5.662 5.139 -7.683 1.00 89.06 120 LEU A CA 1
ATOM 947 C C . LEU A 1 120 ? 6.301 6.481 -8.060 1.00 89.06 120 LEU A C 1
ATOM 949 O O . LEU A 1 120 ? 6.677 6.675 -9.215 1.00 89.06 120 LEU A O 1
ATOM 953 N N . LYS A 1 121 ? 6.501 7.392 -7.095 1.00 91.69 121 LYS A N 1
ATOM 954 C CA . LYS A 1 121 ? 7.190 8.675 -7.325 1.00 91.69 121 LYS A CA 1
ATOM 955 C C . LYS A 1 121 ? 8.612 8.479 -7.834 1.00 91.69 121 LYS A C 1
ATOM 957 O O . LYS A 1 121 ? 9.043 9.225 -8.716 1.00 91.69 121 LYS A O 1
ATOM 962 N N . ALA A 1 122 ? 9.355 7.539 -7.259 1.00 91.88 122 ALA A N 1
ATOM 963 C CA . ALA A 1 122 ? 10.721 7.254 -7.664 1.00 91.88 122 ALA A CA 1
ATOM 964 C C . ALA A 1 122 ? 10.768 6.666 -9.081 1.00 91.88 122 ALA A C 1
ATOM 966 O O . ALA A 1 122 ? 11.561 7.138 -9.888 1.00 91.88 122 ALA A O 1
ATOM 967 N N . LEU A 1 123 ? 9.846 5.762 -9.424 1.00 89.62 123 LEU A N 1
ATOM 968 C CA . LEU A 1 123 ? 9.719 5.212 -10.775 1.00 89.62 123 LEU A CA 1
ATOM 969 C C . LEU A 1 123 ? 9.439 6.301 -11.822 1.00 89.62 123 LEU A C 1
ATOM 971 O O . LEU A 1 123 ? 10.130 6.369 -12.838 1.00 89.62 123 LEU A O 1
ATOM 975 N N . VAL A 1 124 ? 8.474 7.198 -11.563 1.00 88.38 124 VAL A N 1
ATOM 976 C CA . VAL A 1 124 ? 8.175 8.327 -12.470 1.00 88.38 124 VAL A CA 1
ATOM 977 C C . VAL A 1 124 ? 9.409 9.213 -12.654 1.00 88.38 124 VAL A C 1
ATOM 979 O O . VAL A 1 124 ? 9.711 9.656 -13.763 1.00 88.38 124 VAL A O 1
ATOM 982 N N . ARG A 1 125 ? 10.097 9.520 -11.550 1.00 90.50 125 ARG A N 1
ATOM 983 C CA . ARG A 1 125 ? 11.249 10.424 -11.525 1.00 90.50 125 ARG A CA 1
ATOM 984 C C . ARG A 1 125 ? 12.428 9.845 -12.296 1.00 90.50 125 ARG A C 1
ATOM 986 O O . ARG A 1 125 ? 13.008 10.562 -13.103 1.00 90.50 125 ARG A O 1
ATOM 993 N N . ASP A 1 126 ? 12.752 8.580 -12.058 1.00 90.00 126 ASP A N 1
ATOM 994 C CA . ASP A 1 126 ? 13.860 7.883 -12.706 1.00 90.00 126 ASP A CA 1
ATOM 995 C C . ASP A 1 126 ? 13.661 7.830 -14.227 1.00 90.00 126 ASP A C 1
ATOM 997 O O . ASP A 1 126 ? 14.502 8.312 -14.987 1.00 90.00 126 ASP A O 1
ATOM 1001 N N . TYR A 1 127 ? 12.467 7.416 -14.666 1.00 87.69 127 TYR A N 1
ATOM 1002 C CA . TYR A 1 127 ? 12.104 7.390 -16.083 1.00 87.69 127 TYR A C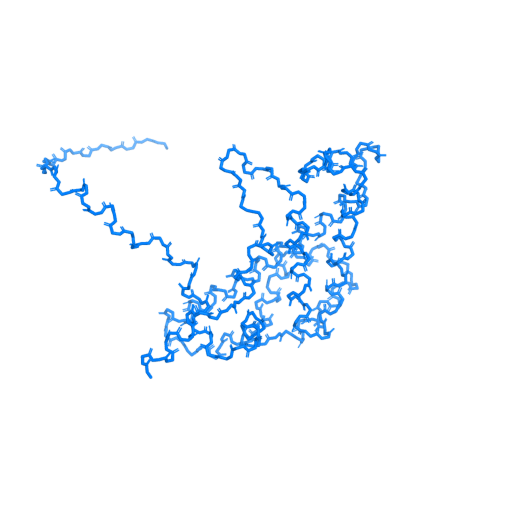A 1
ATOM 1003 C C . TYR A 1 127 ? 12.171 8.775 -16.746 1.00 87.69 127 TYR A C 1
ATOM 1005 O O . TYR A 1 127 ? 12.776 8.939 -17.809 1.00 87.69 127 TYR A O 1
ATOM 1013 N N . LYS A 1 128 ? 11.579 9.805 -16.120 1.00 88.00 128 LYS A N 1
ATOM 1014 C CA . LYS A 1 128 ? 11.616 11.177 -16.654 1.00 88.00 128 LYS A CA 1
ATOM 1015 C C . LYS A 1 128 ? 13.042 11.712 -16.743 1.00 88.00 128 LYS A C 1
ATOM 1017 O O . LYS A 1 128 ? 13.374 12.362 -17.730 1.00 88.00 128 LYS A O 1
ATOM 1022 N N . ASN A 1 129 ? 13.876 11.443 -15.742 1.00 89.38 129 ASN A N 1
ATOM 1023 C CA . ASN A 1 129 ? 15.264 11.891 -15.725 1.00 89.38 129 ASN A CA 1
ATOM 1024 C C . ASN A 1 129 ? 16.087 11.236 -16.836 1.00 89.38 129 ASN A C 1
ATOM 1026 O O . ASN A 1 129 ? 16.781 11.955 -17.554 1.00 89.38 129 ASN A O 1
ATOM 1030 N N . ALA A 1 130 ? 15.970 9.917 -17.017 1.00 88.44 130 ALA A N 1
ATOM 1031 C CA . ALA A 1 130 ? 16.638 9.205 -18.106 1.00 88.44 130 ALA A CA 1
ATOM 1032 C C . ALA A 1 130 ? 16.211 9.762 -19.475 1.00 88.44 130 ALA A C 1
ATOM 1034 O O . ALA A 1 130 ? 17.057 10.107 -20.302 1.00 88.44 130 ALA A O 1
ATOM 1035 N N . ARG A 1 131 ? 14.900 9.976 -19.679 1.00 87.06 131 ARG A N 1
ATOM 1036 C CA . ARG A 1 131 ? 14.364 10.561 -20.919 1.00 87.06 131 ARG A CA 1
ATOM 1037 C C . ARG A 1 131 ? 14.878 11.981 -21.169 1.00 87.06 131 ARG A C 1
ATOM 1039 O O . ARG A 1 131 ? 15.284 12.284 -22.285 1.00 87.06 131 ARG A O 1
ATOM 1046 N N . MET A 1 132 ? 14.880 12.849 -20.155 1.00 90.31 132 MET A N 1
ATOM 1047 C CA . MET A 1 132 ? 15.365 14.233 -20.288 1.00 90.31 132 MET A CA 1
ATOM 1048 C C . MET A 1 132 ? 16.854 14.309 -20.638 1.00 90.31 132 MET A C 1
ATOM 1050 O O . MET A 1 132 ? 17.267 15.235 -21.328 1.00 90.31 132 MET A O 1
ATOM 1054 N N . LYS A 1 133 ? 17.654 13.346 -20.174 1.00 92.50 133 LYS A N 1
ATOM 1055 C CA . LYS A 1 133 ? 19.091 13.271 -20.459 1.00 92.50 133 LYS A CA 1
ATOM 1056 C C . LYS A 1 133 ? 19.422 12.554 -21.773 1.00 92.50 133 LYS A C 1
ATOM 1058 O O . LYS A 1 133 ? 20.592 12.492 -22.134 1.00 92.50 133 LYS A O 1
ATOM 1063 N N . GLY A 1 134 ? 18.422 12.009 -22.474 1.00 89.12 134 GLY A N 1
ATOM 1064 C CA . GLY A 1 134 ? 18.638 11.188 -23.669 1.00 89.12 134 GLY A CA 1
ATOM 1065 C C . GLY A 1 134 ? 19.367 9.874 -23.372 1.00 89.12 134 GLY A C 1
ATOM 1066 O O . GLY A 1 134 ? 20.078 9.359 -24.231 1.00 89.12 134 GLY A O 1
ATOM 1067 N N . GLU A 1 135 ? 19.242 9.352 -22.150 1.00 90.25 135 GLU A N 1
ATOM 1068 C CA . GLU A 1 135 ? 19.856 8.086 -21.754 1.00 90.25 135 GLU A CA 1
ATOM 1069 C C . GLU A 1 135 ? 19.076 6.892 -22.322 1.00 90.25 135 GLU A C 1
ATOM 1071 O O . GLU A 1 135 ? 17.866 6.959 -22.550 1.00 90.25 135 GLU A O 1
ATOM 1076 N N . ASP A 1 136 ? 19.768 5.765 -22.503 1.00 86.88 136 ASP A N 1
ATOM 1077 C CA . ASP A 1 136 ? 19.128 4.491 -22.819 1.00 86.88 136 ASP A CA 1
ATOM 1078 C C . ASP A 1 136 ? 18.146 4.091 -21.703 1.00 86.88 136 ASP A C 1
ATOM 1080 O O . ASP A 1 136 ? 18.541 3.808 -20.567 1.00 86.88 136 ASP A O 1
ATOM 1084 N N . LEU A 1 137 ? 16.856 4.046 -22.046 1.00 85.44 137 LEU A N 1
ATOM 1085 C CA . LEU A 1 137 ? 15.763 3.738 -21.124 1.00 85.44 137 LEU A CA 1
ATOM 1086 C C . LEU A 1 137 ? 15.809 2.296 -20.601 1.00 85.44 137 LEU A C 1
ATOM 1088 O O . LEU A 1 137 ? 15.165 2.022 -19.582 1.00 85.44 137 LEU A O 1
ATOM 1092 N N . SER A 1 138 ? 16.585 1.400 -21.226 1.00 85.12 138 SER A N 1
ATOM 1093 C CA . SER A 1 138 ? 16.839 0.046 -20.714 1.00 85.12 138 SER A CA 1
ATOM 1094 C C . SER A 1 138 ? 17.453 0.069 -19.303 1.00 85.12 138 SER A C 1
ATOM 1096 O O . SER A 1 138 ? 17.187 -0.811 -18.485 1.00 85.12 138 SER A O 1
ATOM 1098 N N . LYS A 1 139 ? 18.189 1.137 -18.960 1.00 83.44 139 LYS A N 1
ATOM 1099 C CA . LYS A 1 139 ? 18.800 1.337 -17.635 1.00 83.44 139 LYS A CA 1
ATOM 1100 C C . LYS A 1 139 ? 17.781 1.534 -16.511 1.00 83.44 139 LYS A C 1
ATOM 1102 O O . LYS A 1 139 ? 18.110 1.298 -15.355 1.00 83.44 139 LYS A O 1
ATOM 1107 N N . THR A 1 140 ? 16.550 1.918 -16.849 1.00 85.62 140 THR A N 1
ATOM 1108 C CA . THR A 1 140 ? 15.441 2.107 -15.893 1.00 85.62 140 THR A CA 1
ATOM 1109 C C . THR A 1 140 ? 14.553 0.863 -15.759 1.00 85.62 140 THR A C 1
ATOM 1111 O O . THR A 1 140 ? 13.519 0.907 -15.097 1.00 85.62 140 THR A O 1
ATOM 1114 N N . GLU A 1 141 ? 14.893 -0.246 -16.431 1.00 87.25 141 GLU A N 1
ATOM 1115 C CA . GLU A 1 141 ? 14.064 -1.460 -16.426 1.00 87.25 141 GLU A CA 1
ATOM 1116 C C . GLU A 1 141 ? 14.123 -2.210 -15.097 1.00 87.25 141 GLU A C 1
ATOM 1118 O O . GLU A 1 141 ? 13.112 -2.756 -14.666 1.00 87.25 141 GLU A O 1
ATOM 1123 N N . ASN A 1 142 ? 15.279 -2.253 -14.431 1.00 89.38 142 ASN A N 1
ATOM 1124 C CA . ASN A 1 142 ? 15.416 -2.964 -13.163 1.00 89.38 142 ASN A CA 1
ATOM 1125 C C . ASN A 1 142 ? 14.912 -2.096 -12.002 1.00 89.38 142 ASN A C 1
ATOM 1127 O O . ASN A 1 142 ? 15.542 -1.110 -11.627 1.00 89.38 142 ASN A O 1
ATOM 1131 N N . LEU A 1 143 ? 13.798 -2.505 -11.395 1.00 90.94 143 LEU A N 1
ATOM 1132 C CA . LEU A 1 143 ? 13.178 -1.770 -10.295 1.00 90.94 143 LEU A CA 1
ATOM 1133 C C . LEU A 1 143 ? 13.719 -2.140 -8.908 1.00 90.94 143 LEU A C 1
ATOM 1135 O O . LEU A 1 143 ? 13.338 -1.489 -7.938 1.00 90.94 143 LEU A O 1
ATOM 1139 N N . SER A 1 144 ? 14.594 -3.145 -8.773 1.00 92.44 144 SER A N 1
ATOM 1140 C CA . SER A 1 144 ? 15.088 -3.601 -7.459 1.00 92.44 144 SER A CA 1
ATOM 1141 C C . SER A 1 144 ? 15.736 -2.472 -6.649 1.00 92.44 144 SER A C 1
ATOM 1143 O O . SER A 1 144 ? 15.419 -2.308 -5.472 1.00 92.44 144 SER A O 1
ATOM 1145 N N . GLY A 1 145 ? 16.573 -1.641 -7.279 1.00 93.75 145 GLY A N 1
ATOM 1146 C CA . GLY A 1 145 ? 17.213 -0.499 -6.621 1.00 93.75 145 GLY A CA 1
ATOM 1147 C C . GLY A 1 145 ? 16.187 0.480 -6.052 1.00 93.75 145 GLY A C 1
ATOM 1148 O O . GLY A 1 145 ? 16.203 0.768 -4.859 1.00 93.75 145 GLY A O 1
ATOM 1149 N N . ILE A 1 146 ? 15.230 0.905 -6.883 1.00 93.56 146 ILE A N 1
ATOM 1150 C CA . ILE A 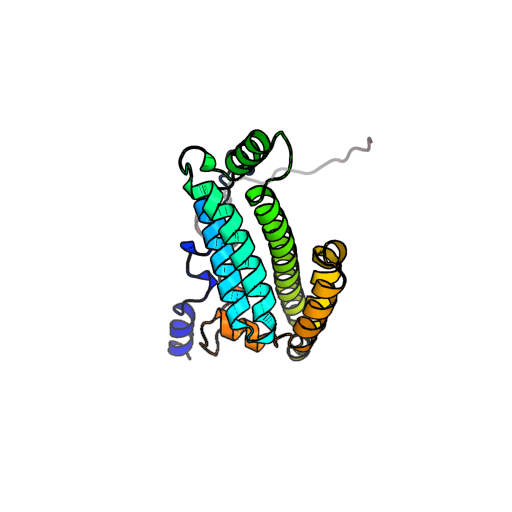1 146 ? 14.143 1.814 -6.491 1.00 93.56 146 ILE A CA 1
ATOM 1151 C C . ILE A 1 146 ? 13.272 1.201 -5.382 1.00 93.56 146 ILE A C 1
ATOM 1153 O O . ILE A 1 146 ? 12.906 1.884 -4.424 1.00 93.56 146 ILE A O 1
ATOM 1157 N N . LEU A 1 147 ? 12.947 -0.087 -5.499 1.00 94.06 147 LEU A N 1
ATOM 1158 C CA . LEU A 1 147 ? 12.130 -0.821 -4.538 1.00 94.06 147 LEU A CA 1
ATOM 1159 C C . LEU A 1 147 ? 12.810 -0.915 -3.167 1.00 94.06 147 LEU A C 1
ATOM 1161 O O . LEU A 1 147 ? 12.175 -0.654 -2.143 1.00 94.06 147 LEU A O 1
ATOM 1165 N N . SER A 1 148 ? 14.099 -1.260 -3.151 1.00 96.38 148 SER A N 1
ATOM 1166 C CA . SER A 1 148 ? 14.921 -1.304 -1.940 1.00 96.38 148 SER A CA 1
ATOM 1167 C C . SER A 1 148 ? 14.973 0.069 -1.276 1.00 96.38 148 SER A C 1
ATOM 1169 O O . SER A 1 148 ? 14.693 0.202 -0.089 1.00 96.38 148 SER A O 1
ATOM 1171 N N . ASP A 1 149 ? 15.252 1.106 -2.056 1.00 96.62 149 ASP A N 1
ATOM 1172 C CA . ASP A 1 149 ? 15.341 2.485 -1.590 1.00 96.62 149 ASP A CA 1
ATOM 1173 C C . ASP A 1 149 ? 14.041 2.993 -0.953 1.00 96.62 149 ASP A C 1
ATOM 1175 O O . ASP A 1 149 ? 14.055 3.576 0.136 1.00 96.62 149 ASP A O 1
ATOM 1179 N N . ALA A 1 150 ? 12.903 2.754 -1.613 1.00 96.62 150 ALA A N 1
ATOM 1180 C CA . ALA A 1 150 ? 11.593 3.122 -1.085 1.00 96.62 150 ALA A CA 1
ATOM 1181 C C . ALA A 1 150 ? 11.314 2.404 0.242 1.00 96.62 150 ALA A C 1
ATOM 1183 O O . ALA A 1 150 ? 10.810 3.016 1.186 1.00 96.62 150 ALA A O 1
ATOM 1184 N N . TYR A 1 151 ? 11.683 1.125 0.345 1.00 96.94 151 TYR A N 1
ATOM 1185 C CA . TYR A 1 151 ? 11.505 0.324 1.554 1.00 96.94 151 TYR A CA 1
ATOM 1186 C C . TYR A 1 151 ? 12.353 0.816 2.728 1.00 96.94 151 TYR A C 1
ATOM 1188 O O . TYR A 1 151 ? 11.839 0.949 3.844 1.00 96.94 151 TYR A O 1
ATOM 1196 N N . GLU A 1 152 ? 13.627 1.124 2.478 1.00 97.44 152 GLU A N 1
ATOM 1197 C CA . GLU A 1 152 ? 14.549 1.691 3.468 1.00 97.44 152 GLU A CA 1
ATOM 1198 C C . GLU A 1 152 ? 14.004 2.999 4.056 1.00 97.44 152 GLU A C 1
ATOM 1200 O O . GLU A 1 152 ? 14.022 3.187 5.275 1.00 97.44 152 GLU A O 1
ATOM 1205 N N . ARG A 1 153 ? 13.453 3.877 3.205 1.00 97.50 153 ARG A N 1
ATOM 1206 C CA . ARG A 1 153 ? 12.908 5.182 3.615 1.00 97.50 153 ARG A CA 1
ATOM 1207 C C . ARG A 1 153 ? 11.579 5.098 4.376 1.00 97.50 153 ARG A C 1
ATOM 1209 O O . ARG A 1 153 ? 11.220 6.057 5.057 1.00 97.50 153 ARG A O 1
ATOM 1216 N N . THR A 1 154 ? 10.848 3.985 4.278 1.00 97.56 154 THR A N 1
ATOM 1217 C CA . THR A 1 154 ? 9.460 3.891 4.766 1.00 97.56 154 THR A CA 1
ATOM 1218 C C . THR A 1 154 ? 9.232 2.699 5.703 1.00 97.56 154 THR A C 1
ATOM 1220 O O . THR A 1 154 ? 9.275 2.850 6.926 1.00 97.56 154 THR A O 1
ATOM 1223 N N . LEU A 1 155 ? 8.980 1.506 5.163 1.00 95.31 155 LEU A N 1
ATOM 1224 C CA . LEU A 1 155 ? 8.490 0.338 5.901 1.00 95.31 155 LEU A CA 1
ATOM 1225 C C . LEU A 1 155 ? 9.551 -0.357 6.757 1.00 95.31 155 LEU A C 1
ATOM 1227 O O . LEU A 1 155 ? 9.212 -0.914 7.804 1.00 95.31 155 LEU A O 1
ATOM 1231 N N . LYS A 1 156 ? 10.833 -0.325 6.368 1.00 97.38 156 LYS A N 1
ATOM 1232 C CA . LYS A 1 156 ? 11.878 -1.136 7.019 1.00 97.38 156 LYS A CA 1
ATOM 1233 C C . LYS A 1 156 ? 11.974 -0.919 8.526 1.00 97.38 156 LYS A C 1
ATOM 1235 O O . LYS A 1 156 ? 12.179 -1.880 9.272 1.00 97.38 156 LYS A O 1
ATOM 1240 N N . ARG A 1 157 ? 11.823 0.329 8.979 1.00 97.44 157 ARG A N 1
ATOM 1241 C CA . ARG A 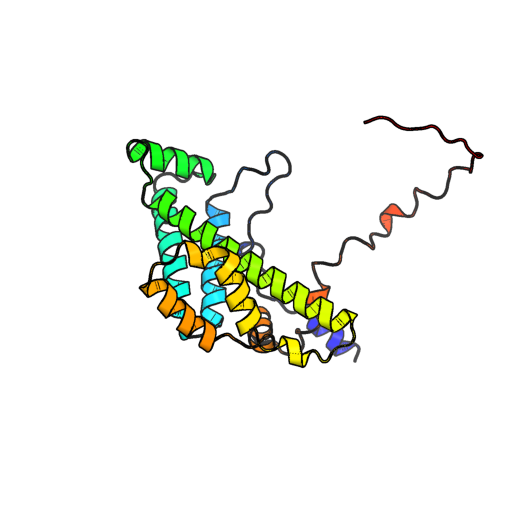1 157 ? 11.878 0.697 10.405 1.00 97.44 157 ARG A CA 1
ATOM 1242 C C . ARG A 1 157 ? 10.733 0.097 11.229 1.00 97.44 157 ARG A C 1
ATOM 1244 O O . ARG A 1 157 ? 10.862 -0.024 12.439 1.00 97.44 157 ARG A O 1
ATOM 1251 N N . HIS A 1 158 ? 9.633 -0.282 10.579 1.00 96.44 158 HIS A N 1
ATOM 1252 C CA . HIS A 1 158 ? 8.453 -0.873 11.211 1.00 96.44 158 HIS A CA 1
ATOM 1253 C C . HIS A 1 158 ? 8.441 -2.405 11.127 1.00 96.44 158 HIS A C 1
ATOM 1255 O O . HIS A 1 158 ? 7.750 -3.056 11.902 1.00 96.44 158 HIS A O 1
ATOM 1261 N N . HIS A 1 159 ? 9.206 -2.996 10.207 1.00 95.50 159 HIS A N 1
ATOM 1262 C CA . HIS A 1 159 ? 9.248 -4.441 10.009 1.00 95.50 159 HIS A CA 1
ATOM 1263 C C . HIS A 1 159 ? 10.120 -5.162 11.045 1.00 95.50 159 HIS A C 1
ATOM 1265 O O . HIS A 1 159 ? 11.275 -4.800 11.308 1.00 95.50 159 HIS A O 1
ATOM 1271 N N . ASN A 1 160 ? 9.582 -6.262 11.571 1.00 96.75 160 ASN A N 1
ATOM 1272 C CA . ASN A 1 160 ? 10.341 -7.216 12.370 1.00 96.75 160 ASN A CA 1
ATOM 1273 C C . ASN A 1 160 ? 11.290 -8.052 11.482 1.00 96.75 160 ASN A C 1
ATOM 1275 O O . ASN A 1 160 ? 11.361 -7.876 10.261 1.00 96.75 160 ASN A O 1
ATOM 1279 N N . PHE A 1 161 ? 12.057 -8.954 12.098 1.00 96.62 161 PHE A N 1
ATOM 1280 C CA . PHE A 1 161 ? 13.024 -9.790 11.382 1.00 96.62 161 PHE A CA 1
ATOM 1281 C C . PHE A 1 161 ? 12.382 -10.630 10.267 1.00 96.62 161 PHE A C 1
ATOM 1283 O O . PHE A 1 161 ? 12.930 -10.693 9.167 1.00 96.62 161 PHE A O 1
ATOM 1290 N N . VAL A 1 162 ? 11.214 -11.225 10.522 1.00 95.44 162 VAL A N 1
ATOM 1291 C CA . VAL A 1 162 ? 10.502 -12.083 9.563 1.00 95.44 162 VAL A CA 1
ATOM 1292 C C . VAL A 1 162 ? 10.005 -11.264 8.373 1.00 95.44 162 VAL A C 1
ATOM 1294 O O . VAL A 1 162 ? 10.311 -11.600 7.230 1.00 95.44 162 VAL A O 1
ATOM 1297 N N . SER A 1 163 ? 9.332 -10.137 8.622 1.00 94.31 163 SER A N 1
ATOM 1298 C CA . SER A 1 163 ? 8.859 -9.231 7.568 1.00 94.31 163 SER A CA 1
ATOM 1299 C C . SER A 1 163 ? 10.013 -8.698 6.709 1.00 94.31 163 SER A C 1
ATOM 1301 O O . SER A 1 163 ? 9.871 -8.553 5.496 1.00 94.31 163 SER A O 1
ATOM 1303 N N . LYS A 1 164 ? 11.192 -8.468 7.307 1.00 96.75 164 LYS A N 1
ATOM 1304 C CA . LYS A 1 164 ? 12.415 -8.108 6.568 1.00 96.75 164 LYS A CA 1
ATOM 1305 C C . LYS A 1 164 ? 12.903 -9.232 5.649 1.00 96.75 164 LYS A C 1
ATOM 1307 O O . LYS A 1 164 ? 13.352 -8.926 4.549 1.00 96.75 164 LYS A O 1
ATOM 1312 N N . GLN A 1 165 ? 12.819 -10.505 6.051 1.00 96.31 165 GLN A N 1
ATOM 1313 C CA . GLN A 1 165 ? 13.186 -11.618 5.160 1.00 96.31 165 GLN A CA 1
ATOM 1314 C C . GLN A 1 165 ? 12.186 -11.784 4.014 1.00 96.31 165 GLN A C 1
ATOM 1316 O O . GLN A 1 165 ? 12.605 -11.964 2.874 1.00 96.31 165 GLN A O 1
ATOM 1321 N N . ILE A 1 166 ? 10.884 -11.651 4.286 1.00 94.62 166 ILE A N 1
ATOM 1322 C CA . ILE A 1 166 ? 9.851 -11.666 3.238 1.00 94.62 166 ILE A CA 1
ATOM 1323 C C . ILE A 1 166 ? 10.134 -10.567 2.211 1.00 94.62 166 ILE A C 1
ATOM 1325 O O . ILE A 1 166 ? 10.122 -10.827 1.010 1.00 94.62 166 ILE A O 1
ATOM 1329 N N . PHE A 1 167 ? 10.475 -9.359 2.669 1.00 94.62 167 PHE A N 1
ATOM 1330 C CA . PHE A 1 167 ? 10.820 -8.269 1.762 1.00 94.62 167 PHE A CA 1
ATOM 1331 C C . PHE A 1 167 ? 12.034 -8.588 0.877 1.00 94.62 167 PHE A C 1
ATOM 1333 O O . PHE A 1 167 ? 12.034 -8.228 -0.294 1.00 94.62 167 PHE A O 1
ATOM 1340 N N . LYS A 1 168 ? 13.053 -9.305 1.374 1.00 95.31 168 LYS A N 1
ATOM 1341 C CA . LYS A 1 168 ? 14.184 -9.720 0.523 1.00 95.31 168 LYS A CA 1
ATOM 1342 C C . LYS A 1 168 ? 13.738 -10.614 -0.633 1.00 95.31 168 LYS A C 1
ATOM 1344 O O . LYS A 1 168 ? 14.233 -10.435 -1.741 1.00 95.31 168 LYS A O 1
ATOM 1349 N N . VAL A 1 169 ? 12.800 -11.532 -0.393 1.00 94.25 169 VAL A N 1
ATOM 1350 C CA . VAL A 1 169 ? 12.224 -12.381 -1.450 1.00 94.25 169 VAL A CA 1
ATOM 1351 C C . VAL A 1 169 ? 11.483 -11.523 -2.475 1.00 94.25 169 VAL A C 1
ATOM 1353 O O . VAL A 1 169 ? 11.716 -11.666 -3.671 1.00 94.25 169 VAL A O 1
ATOM 1356 N N . VAL A 1 170 ? 10.661 -10.579 -2.007 1.00 92.88 170 VAL A N 1
ATOM 1357 C CA . VAL A 1 170 ? 9.965 -9.609 -2.870 1.00 92.88 170 VAL A CA 1
ATOM 1358 C C . VAL A 1 170 ? 10.958 -8.799 -3.708 1.00 92.88 170 VAL A C 1
ATOM 1360 O O . VAL A 1 170 ? 10.750 -8.619 -4.901 1.00 92.88 170 VAL A O 1
ATOM 1363 N N . LEU A 1 171 ? 12.065 -8.361 -3.108 1.00 94.00 171 LEU A N 1
ATOM 1364 C CA . LEU A 1 171 ? 13.115 -7.608 -3.786 1.00 94.00 171 LEU A CA 1
ATOM 1365 C C . LEU A 1 171 ? 13.815 -8.425 -4.880 1.00 94.00 171 LEU A C 1
ATOM 1367 O O . LEU A 1 171 ? 14.110 -7.888 -5.942 1.00 94.00 171 LEU A O 1
ATOM 1371 N N . HIS A 1 172 ? 14.062 -9.716 -4.642 1.00 92.19 172 HIS A N 1
ATOM 1372 C CA . HIS A 1 172 ? 14.654 -10.606 -5.650 1.00 92.19 172 HIS A CA 1
ATOM 1373 C C . HIS A 1 172 ? 13.682 -10.900 -6.797 1.00 92.19 172 HIS A C 1
ATOM 1375 O O . HIS A 1 172 ? 14.110 -11.129 -7.922 1.00 92.19 172 HIS A O 1
ATOM 1381 N N . ALA A 1 173 ? 12.382 -10.864 -6.515 1.00 91.12 173 ALA A N 1
ATOM 1382 C CA . ALA A 1 173 ? 11.316 -11.013 -7.495 1.00 91.12 173 ALA A CA 1
ATOM 1383 C C . ALA A 1 173 ? 10.802 -9.665 -8.035 1.00 91.12 173 ALA A C 1
ATOM 1385 O O . ALA A 1 173 ? 9.703 -9.615 -8.590 1.00 91.12 173 ALA A O 1
ATOM 1386 N N . ALA A 1 174 ? 11.549 -8.569 -7.841 1.00 89.75 174 ALA A N 1
ATOM 1387 C CA . ALA A 1 174 ? 11.129 -7.250 -8.292 1.00 89.75 174 ALA A CA 1
ATOM 1388 C C . ALA A 1 174 ? 10.858 -7.272 -9.809 1.00 89.75 174 ALA A C 1
ATOM 1390 O O . ALA A 1 174 ? 11.706 -7.739 -10.573 1.00 89.75 174 ALA A O 1
ATOM 1391 N N . PRO A 1 175 ? 9.693 -6.778 -10.261 1.00 86.06 175 PRO A N 1
ATOM 1392 C CA . PRO A 1 175 ? 9.350 -6.798 -11.674 1.00 86.06 175 PRO A CA 1
ATOM 1393 C C . PRO A 1 175 ? 10.229 -5.824 -12.460 1.00 86.06 175 PRO A C 1
ATOM 1395 O O . PRO A 1 175 ? 10.741 -4.838 -11.921 1.00 86.06 175 PRO A O 1
ATOM 1398 N N . TYR A 1 176 ? 10.334 -6.056 -13.766 1.00 88.44 176 TYR A N 1
ATOM 1399 C CA . TYR A 1 176 ? 10.853 -5.042 -14.675 1.00 88.44 176 TYR A CA 1
ATOM 1400 C C . TYR A 1 176 ? 9.839 -3.905 -14.847 1.00 88.44 176 TYR A C 1
ATOM 1402 O O . TYR A 1 176 ? 8.625 -4.119 -14.753 1.00 88.44 176 TYR A O 1
ATOM 1410 N N . ARG A 1 177 ? 10.321 -2.695 -15.149 1.00 88.06 177 ARG A N 1
ATOM 1411 C CA . ARG A 1 177 ? 9.469 -1.525 -15.410 1.00 88.06 177 ARG A CA 1
ATOM 1412 C C . ARG A 1 177 ? 8.432 -1.823 -16.485 1.00 88.06 177 ARG A C 1
ATOM 1414 O O . ARG A 1 177 ? 7.262 -1.511 -16.285 1.00 88.06 177 ARG A O 1
ATOM 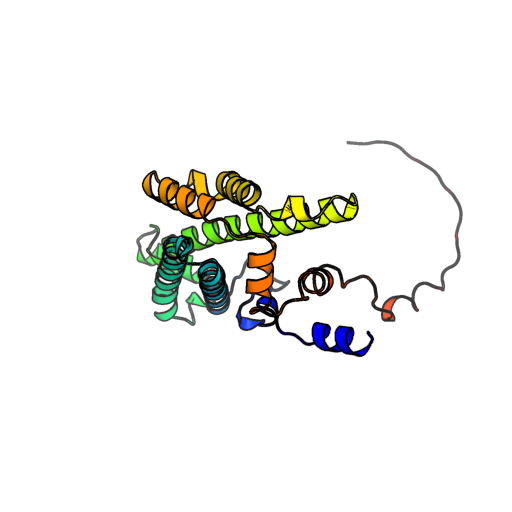1421 N N . ARG A 1 178 ? 8.826 -2.466 -17.587 1.00 83.06 178 ARG A N 1
ATOM 1422 C CA . ARG A 1 178 ? 7.888 -2.910 -18.631 1.00 83.06 178 ARG A CA 1
ATOM 1423 C C . ARG A 1 178 ? 6.801 -3.829 -18.109 1.00 83.06 178 ARG A C 1
ATOM 1425 O O . ARG A 1 178 ? 5.633 -3.595 -18.389 1.00 83.06 178 ARG A O 1
ATOM 1432 N N . THR A 1 179 ? 7.161 -4.834 -17.314 1.00 82.00 179 THR A N 1
ATOM 1433 C CA . THR A 1 179 ? 6.194 -5.762 -16.714 1.00 82.00 179 THR A CA 1
ATOM 1434 C C . THR A 1 179 ? 5.182 -5.019 -15.845 1.00 82.00 179 THR A C 1
ATOM 1436 O O . THR A 1 179 ? 3.985 -5.276 -15.939 1.00 82.00 179 THR A O 1
ATOM 1439 N N . LEU A 1 180 ? 5.646 -4.051 -15.049 1.00 82.94 180 LEU A N 1
ATOM 1440 C CA . LEU A 1 180 ? 4.775 -3.200 -14.241 1.00 82.94 180 LEU A CA 1
ATOM 1441 C C . LEU A 1 180 ? 3.825 -2.358 -15.107 1.00 82.94 180 LEU A C 1
ATOM 1443 O O . LEU A 1 180 ? 2.632 -2.292 -14.827 1.00 82.94 180 LEU A O 1
ATOM 1447 N N . LEU A 1 181 ? 4.344 -1.718 -16.158 1.00 81.25 181 LEU A N 1
ATOM 1448 C CA . LEU A 1 181 ? 3.547 -0.883 -17.060 1.00 81.25 181 LEU A CA 1
ATOM 1449 C C . LEU A 1 181 ? 2.522 -1.706 -17.844 1.00 81.25 181 LEU A C 1
ATOM 1451 O O . LEU A 1 181 ? 1.379 -1.280 -17.968 1.00 81.25 181 LEU A O 1
ATOM 1455 N N . LEU A 1 182 ? 2.894 -2.903 -18.298 1.00 79.06 182 LEU A N 1
ATOM 1456 C CA . LEU A 1 182 ? 1.975 -3.846 -18.933 1.00 79.06 182 LEU A CA 1
ATOM 1457 C C . LEU A 1 182 ? 0.859 -4.274 -17.975 1.00 79.06 182 LEU A C 1
ATOM 1459 O O . LEU A 1 182 ? -0.295 -4.331 -18.387 1.00 79.06 182 LEU A O 1
ATOM 1463 N N . ALA A 1 183 ? 1.166 -4.514 -16.697 1.00 77.75 183 ALA A N 1
ATOM 1464 C CA . ALA A 1 183 ? 0.146 -4.819 -15.693 1.00 77.75 183 ALA A CA 1
ATOM 1465 C C . ALA A 1 183 ? -0.831 -3.645 -15.484 1.00 77.75 183 ALA A C 1
ATOM 1467 O O . ALA A 1 183 ? -2.038 -3.855 -15.396 1.00 77.75 183 ALA A O 1
ATOM 1468 N N . ILE A 1 184 ? -0.329 -2.404 -15.468 1.00 77.62 184 ILE A N 1
ATOM 1469 C CA . ILE A 1 184 ? -1.155 -1.182 -15.394 1.00 77.62 184 ILE A CA 1
ATOM 1470 C C . ILE A 1 184 ? -2.026 -1.022 -16.646 1.00 77.62 184 ILE A C 1
ATOM 1472 O O . ILE A 1 184 ? -3.151 -0.535 -16.560 1.00 77.62 184 ILE A O 1
ATOM 1476 N N . ALA A 1 185 ? -1.510 -1.431 -17.799 1.00 77.56 185 ALA A N 1
ATOM 1477 C CA . ALA A 1 185 ? -2.176 -1.393 -19.093 1.00 77.56 185 ALA A CA 1
ATOM 1478 C C . ALA A 1 185 ? -3.088 -2.607 -19.358 1.00 77.56 185 ALA A C 1
ATOM 1480 O O . ALA A 1 185 ? -3.480 -2.820 -20.499 1.00 77.56 185 ALA A O 1
ATOM 1481 N N . TYR A 1 186 ? -3.383 -3.446 -18.356 1.00 74.00 186 TYR A N 1
ATOM 1482 C CA . TYR A 1 186 ? -4.170 -4.679 -18.525 1.00 74.00 186 TYR A CA 1
ATOM 1483 C C . TYR A 1 186 ? -3.653 -5.626 -19.624 1.00 74.00 186 TYR A C 1
ATOM 1485 O O . TYR A 1 186 ? -4.410 -6.367 -20.243 1.00 74.00 186 TYR A O 1
ATOM 1493 N N . GLY A 1 187 ? -2.340 -5.629 -19.859 1.00 65.31 187 GLY A N 1
ATOM 1494 C CA . GLY A 1 187 ? -1.701 -6.448 -20.887 1.00 65.31 187 GLY A CA 1
ATOM 1495 C C . GLY A 1 187 ? -1.753 -5.853 -22.297 1.00 65.31 187 GLY A C 1
ATOM 1496 O O . GLY A 1 187 ? -1.229 -6.473 -23.222 1.00 65.31 187 GLY A O 1
ATOM 1497 N N . HIS A 1 188 ? -2.315 -4.655 -22.482 1.00 66.44 188 HIS A N 1
ATOM 1498 C CA . HIS A 1 188 ? -2.258 -3.945 -23.756 1.00 66.44 188 HIS A CA 1
ATOM 1499 C C . HIS A 1 188 ? -0.837 -3.402 -24.001 1.00 66.44 188 HIS A C 1
ATOM 1501 O O . HIS A 1 188 ? -0.375 -2.458 -23.356 1.00 66.44 188 HIS A O 1
ATOM 1507 N N . GLY A 1 189 ? -0.111 -4.039 -24.926 1.00 56.47 189 GLY A N 1
ATOM 1508 C CA . GLY A 1 189 ? 1.203 -3.581 -25.385 1.00 56.47 189 GLY A CA 1
ATOM 1509 C C . GLY A 1 189 ? 1.125 -2.243 -26.130 1.00 56.47 189 GLY A C 1
ATOM 1510 O O . GLY A 1 189 ? 0.086 -1.884 -26.671 1.00 56.47 189 GLY A O 1
ATOM 1511 N N . GLY A 1 190 ? 2.227 -1.487 -26.161 1.00 54.59 190 GLY A N 1
ATOM 1512 C CA . GLY A 1 190 ? 2.306 -0.198 -26.870 1.00 54.59 190 GLY A CA 1
ATOM 1513 C C . GLY A 1 190 ? 1.887 1.033 -26.052 1.00 54.59 190 GLY A C 1
ATOM 1514 O O . GLY A 1 190 ? 2.221 2.152 -26.431 1.00 54.59 190 GLY A O 1
ATOM 1515 N N . LEU A 1 191 ? 1.263 0.856 -24.881 1.00 52.38 191 LEU A N 1
ATOM 1516 C CA . LEU A 1 191 ? 0.887 1.962 -23.984 1.00 52.38 191 LEU A CA 1
ATOM 1517 C C . LEU A 1 191 ? 2.032 2.501 -23.114 1.00 52.38 191 LEU A C 1
ATOM 1519 O O . LEU A 1 191 ? 1.836 3.473 -22.382 1.00 52.38 191 LEU A O 1
ATOM 1523 N N . GLU A 1 192 ? 3.232 1.920 -23.202 1.00 52.16 192 GLU A N 1
ATOM 1524 C CA . GLU A 1 192 ? 4.390 2.321 -22.393 1.00 52.16 192 GLU A CA 1
ATOM 1525 C C . GLU A 1 192 ? 4.775 3.801 -22.569 1.00 52.16 192 GLU A C 1
ATOM 1527 O O . GLU A 1 192 ? 5.278 4.421 -21.633 1.00 52.16 192 GLU A O 1
ATOM 1532 N N . GLU A 1 193 ? 4.517 4.386 -23.745 1.00 49.25 193 GLU A N 1
ATOM 1533 C CA . GLU A 1 193 ? 4.712 5.821 -23.997 1.00 49.25 193 GLU A CA 1
ATOM 1534 C C . GLU A 1 193 ? 3.463 6.672 -23.711 1.00 49.25 193 GLU A C 1
ATOM 1536 O O . GLU A 1 193 ? 3.578 7.871 -23.448 1.00 49.25 193 GLU A O 1
ATOM 1541 N N . ILE A 1 194 ? 2.271 6.070 -23.717 1.00 47.06 194 ILE A N 1
ATOM 1542 C CA . ILE A 1 194 ? 0.984 6.778 -23.638 1.00 47.06 194 ILE A CA 1
ATOM 1543 C C . ILE A 1 194 ? 0.543 6.980 -22.186 1.00 47.06 194 ILE A C 1
ATOM 1545 O O . ILE A 1 194 ? 0.052 8.057 -21.843 1.00 47.06 194 ILE A O 1
ATOM 1549 N N . SER A 1 195 ? 0.803 6.020 -21.291 1.00 46.56 195 SER A N 1
ATOM 1550 C CA . SER A 1 195 ? 0.405 6.116 -19.877 1.00 46.56 195 SER A CA 1
ATOM 1551 C C . SER A 1 195 ? 1.058 7.293 -19.136 1.00 46.56 195 SER A C 1
ATOM 1553 O O . SER A 1 195 ? 0.517 7.783 -18.145 1.00 46.56 195 SER A O 1
ATOM 1555 N N . TRP A 1 196 ? 2.205 7.788 -19.613 1.00 44.25 196 TRP A N 1
ATOM 1556 C CA . TRP A 1 196 ? 2.934 8.896 -18.986 1.00 44.25 196 TRP A CA 1
ATOM 1557 C C . TRP A 1 196 ? 2.462 10.290 -19.408 1.00 44.25 196 TRP A C 1
ATOM 1559 O O . TRP A 1 196 ? 2.621 11.243 -18.638 1.00 44.25 196 TRP A O 1
ATOM 1569 N N . ASN A 1 197 ? 1.871 10.425 -20.595 1.00 42.09 197 ASN A N 1
ATOM 1570 C CA . ASN A 1 197 ? 1.486 11.726 -21.146 1.00 42.09 197 ASN A CA 1
ATOM 1571 C C . ASN A 1 197 ? 0.091 12.182 -20.683 1.00 42.09 197 ASN A C 1
ATOM 1573 O O . ASN A 1 197 ? -0.181 13.382 -20.639 1.00 42.09 197 ASN A O 1
ATOM 1577 N N . SER A 1 198 ? -0.773 11.254 -20.267 1.00 42.12 198 SER A N 1
ATOM 1578 C CA . SER A 1 198 ? -2.220 11.504 -20.232 1.00 42.12 198 SER A CA 1
ATOM 1579 C C . SER A 1 198 ? -2.798 12.074 -18.931 1.00 42.12 198 SER A C 1
ATOM 1581 O O . SER A 1 198 ? -3.980 12.402 -18.915 1.00 42.12 198 SER A O 1
ATOM 1583 N N . ARG A 1 199 ? -2.042 12.244 -17.831 1.00 40.59 199 ARG A N 1
ATOM 1584 C CA . ARG A 1 199 ? -2.637 12.848 -16.608 1.00 40.59 199 ARG A CA 1
ATOM 1585 C C . ARG A 1 199 ? -1.702 13.523 -15.597 1.00 40.59 199 ARG A C 1
ATOM 1587 O O . ARG A 1 199 ? -2.128 13.842 -14.496 1.00 40.59 199 ARG A O 1
ATOM 1594 N N . LEU A 1 200 ? -0.452 13.810 -15.968 1.00 41.47 200 LEU A N 1
ATOM 1595 C CA . LEU A 1 200 ? 0.461 14.631 -15.145 1.00 41.47 200 LEU A CA 1
ATOM 1596 C C . LEU A 1 200 ? 0.969 15.894 -15.866 1.00 41.47 200 LEU A C 1
ATOM 1598 O O . LEU A 1 200 ? 1.784 16.629 -15.313 1.00 41.47 200 LEU A O 1
ATOM 1602 N N . GLY A 1 201 ? 0.508 16.144 -17.099 1.00 35.66 201 GLY A N 1
ATOM 1603 C CA . GLY A 1 201 ? 0.906 17.295 -17.920 1.00 35.66 201 GLY A CA 1
ATOM 1604 C C . GLY A 1 201 ? -0.231 18.243 -18.318 1.00 35.66 201 GLY A C 1
ATOM 1605 O O . GLY A 1 201 ? 0.043 19.321 -18.845 1.00 35.66 201 GLY A O 1
ATOM 1606 N N . SER A 1 202 ? -1.495 17.894 -18.063 1.00 37.94 202 SER A N 1
ATOM 1607 C CA . SER A 1 202 ? -2.632 18.681 -18.553 1.00 37.94 202 SER A CA 1
ATOM 1608 C C . SER A 1 202 ? -3.061 19.754 -17.551 1.00 37.94 202 SER A C 1
ATOM 1610 O O . SER A 1 202 ? -4.064 19.626 -16.863 1.00 37.94 202 SER A O 1
ATOM 1612 N N . ASN A 1 203 ? -2.270 20.824 -17.455 1.00 32.97 203 ASN A N 1
ATOM 1613 C CA . ASN A 1 203 ? -2.801 22.135 -17.064 1.00 32.97 203 ASN A CA 1
ATOM 1614 C C . ASN A 1 203 ? -2.028 23.292 -17.716 1.00 32.97 203 ASN A C 1
ATOM 1616 O O . ASN A 1 203 ? -1.683 24.274 -17.061 1.00 32.97 203 ASN A O 1
ATOM 1620 N N . ARG A 1 204 ? -1.677 23.166 -19.004 1.00 35.09 204 ARG A N 1
ATOM 1621 C CA . ARG A 1 204 ? -1.030 24.272 -19.733 1.00 35.09 204 ARG A CA 1
ATOM 1622 C C . ARG A 1 204 ? -1.670 24.705 -21.042 1.00 35.09 204 ARG A C 1
ATOM 1624 O O . ARG A 1 204 ? -1.236 25.718 -21.564 1.00 35.09 204 ARG A O 1
ATOM 1631 N N . ASN A 1 205 ? -2.735 24.057 -21.507 1.00 34.91 205 ASN A N 1
ATOM 1632 C CA . ASN A 1 205 ? -3.427 24.471 -22.729 1.00 34.91 205 ASN A CA 1
ATOM 1633 C C . ASN A 1 205 ? -4.948 24.471 -22.519 1.00 34.91 205 ASN A C 1
ATOM 1635 O O . ASN A 1 205 ? -5.648 23.612 -23.041 1.00 34.91 205 ASN A O 1
ATOM 1639 N N . ASN A 1 206 ? -5.463 25.434 -21.749 1.00 31.25 206 ASN A N 1
ATOM 1640 C CA . ASN A 1 206 ? -6.869 25.830 -21.850 1.00 31.25 206 ASN A CA 1
ATOM 1641 C C . ASN A 1 206 ? -6.933 27.131 -22.682 1.00 31.25 206 ASN A C 1
ATOM 1643 O O . ASN A 1 206 ? -6.491 28.173 -22.187 1.00 31.25 206 ASN A O 1
ATOM 1647 N N . PRO A 1 207 ? -7.448 27.106 -23.929 1.00 33.47 207 PRO A N 1
ATOM 1648 C CA . PRO A 1 207 ? -7.511 28.281 -24.810 1.00 33.47 207 PRO A CA 1
ATOM 1649 C C . PRO A 1 207 ? -8.375 29.425 -24.257 1.00 33.47 207 PRO A C 1
ATOM 1651 O O . PRO A 1 207 ? -8.276 30.561 -24.715 1.00 33.47 207 PRO A O 1
ATOM 1654 N N . THR A 1 208 ? -9.199 29.146 -23.247 1.00 33.69 208 THR A N 1
ATOM 1655 C CA . THR A 1 208 ? -10.206 30.076 -22.721 1.00 33.69 208 THR A CA 1
ATOM 1656 C C . THR A 1 208 ? -9.610 31.227 -21.892 1.00 33.69 208 THR A C 1
ATOM 1658 O O . THR A 1 208 ? -10.290 32.216 -21.643 1.00 33.69 208 THR A O 1
ATOM 1661 N N . VAL A 1 209 ? -8.332 31.158 -21.493 1.00 36.50 209 VAL A N 1
ATOM 1662 C CA . VAL A 1 209 ? -7.696 32.179 -20.625 1.00 36.50 209 VAL A CA 1
ATOM 1663 C C . VAL A 1 209 ? -6.867 33.213 -21.412 1.00 36.50 209 VAL A C 1
ATOM 1665 O O . VAL A 1 209 ? -6.533 34.274 -20.887 1.00 36.50 209 VAL A O 1
ATOM 1668 N N . GLN A 1 210 ? -6.559 32.977 -22.694 1.00 33.78 210 GLN A N 1
ATOM 1669 C CA . GLN A 1 210 ? -5.683 33.876 -23.467 1.00 33.78 210 GLN A CA 1
ATOM 1670 C C . GLN A 1 210 ? -6.362 35.137 -24.026 1.00 33.78 210 GLN A C 1
ATOM 1672 O O . GLN A 1 210 ? -5.660 36.070 -24.419 1.00 33.78 210 GLN A O 1
ATOM 1677 N N . SER A 1 211 ? -7.694 35.230 -24.032 1.00 35.12 211 SER A N 1
ATOM 1678 C CA . SER A 1 211 ? -8.385 36.408 -24.580 1.00 35.12 211 SER A CA 1
ATOM 1679 C C . SER A 1 211 ? -8.434 37.608 -23.626 1.00 35.12 211 SER A C 1
ATOM 1681 O O . SER A 1 211 ? -8.676 38.721 -24.083 1.00 35.12 211 SER A O 1
ATOM 1683 N N . SER A 1 212 ? -8.143 37.434 -22.330 1.00 36.97 212 SER A N 1
ATOM 1684 C CA . SER A 1 212 ? -8.366 38.497 -21.336 1.00 36.97 212 SER A CA 1
ATOM 1685 C C . SER A 1 212 ? -7.122 39.309 -20.939 1.00 36.97 212 SER A C 1
ATOM 1687 O O . SER A 1 212 ? -7.232 40.216 -20.119 1.00 36.97 212 SER A O 1
ATOM 1689 N N . ILE A 1 213 ? -5.939 39.029 -21.505 1.00 37.03 213 ILE A N 1
ATOM 1690 C CA . ILE A 1 213 ? -4.669 39.674 -21.088 1.00 37.03 213 ILE A CA 1
ATOM 1691 C C . ILE A 1 213 ? -4.166 40.722 -22.105 1.00 37.03 213 ILE A C 1
ATOM 1693 O O . ILE A 1 213 ? -3.208 41.446 -21.844 1.00 37.03 213 ILE A O 1
ATOM 1697 N N . ARG A 1 214 ? -4.817 40.888 -23.266 1.00 35.56 214 ARG A N 1
ATOM 1698 C CA . ARG A 1 214 ? -4.280 41.737 -24.349 1.00 35.56 214 ARG A CA 1
ATOM 1699 C C . ARG A 1 214 ? -4.627 43.232 -24.277 1.00 35.56 214 ARG A C 1
ATOM 1701 O O . ARG A 1 214 ? -4.397 43.942 -25.252 1.00 35.56 214 ARG A O 1
ATOM 1708 N N . SER A 1 215 ? -5.125 43.745 -23.156 1.00 45.22 215 SER A N 1
ATOM 1709 C CA . SER A 1 215 ? -5.501 45.161 -23.065 1.00 45.22 215 SER A CA 1
ATOM 1710 C C . SER A 1 215 ? -5.159 45.802 -21.723 1.00 45.22 215 SER A C 1
ATOM 1712 O O . SER A 1 215 ? -6.071 46.148 -20.986 1.00 45.22 215 SER A O 1
ATOM 1714 N N . GLN A 1 216 ? -3.872 46.021 -21.424 1.00 35.84 216 GLN A N 1
ATOM 1715 C CA . GLN A 1 216 ? -3.451 47.166 -20.597 1.00 35.84 216 GLN A CA 1
ATOM 1716 C C . GLN A 1 216 ? -2.069 47.707 -21.025 1.00 35.84 216 GLN A C 1
ATOM 1718 O O . GLN A 1 216 ? -1.176 46.918 -21.347 1.00 35.84 216 GLN A O 1
ATOM 1723 N N . PRO A 1 217 ? -1.876 49.041 -21.074 1.00 35.38 217 PRO A N 1
ATOM 1724 C CA . PRO A 1 217 ? -0.649 49.658 -21.573 1.00 35.38 217 PRO A CA 1
ATOM 1725 C C . PRO A 1 217 ? 0.471 49.696 -20.520 1.00 35.38 217 PRO A C 1
ATOM 1727 O O . PRO A 1 217 ? 0.235 49.879 -19.327 1.00 35.38 217 PRO A O 1
ATOM 1730 N N . ARG A 1 218 ? 1.718 49.569 -20.996 1.00 40.62 218 ARG A N 1
ATOM 1731 C CA . ARG A 1 218 ? 2.958 49.664 -20.204 1.00 40.62 218 ARG A CA 1
ATOM 1732 C C . ARG A 1 218 ? 3.084 51.027 -19.508 1.00 40.62 218 ARG A C 1
ATOM 1734 O O . ARG A 1 218 ? 3.002 52.055 -20.178 1.00 40.62 218 ARG A O 1
ATOM 1741 N N . LYS A 1 219 ? 3.433 51.036 -18.215 1.00 36.75 219 LYS A N 1
ATOM 1742 C CA . LYS A 1 219 ? 4.018 52.206 -17.534 1.00 36.75 219 LYS A CA 1
ATOM 1743 C C . LYS A 1 219 ? 5.365 51.879 -16.866 1.00 36.75 219 LYS A C 1
ATOM 1745 O O . LYS A 1 219 ? 5.498 50.889 -16.163 1.00 36.75 219 LYS A O 1
ATOM 1750 N N . SER A 1 220 ? 6.320 52.740 -17.227 1.00 35.53 220 SER A N 1
ATOM 1751 C CA . SER A 1 220 ? 7.595 53.223 -16.657 1.00 35.53 220 SER A CA 1
ATOM 1752 C C . SER A 1 220 ? 8.295 52.592 -15.431 1.00 35.53 220 SER A C 1
ATOM 1754 O O . SER A 1 220 ? 7.683 52.110 -14.491 1.00 35.53 220 SER A O 1
ATOM 1756 N N . ARG A 1 221 ? 9.632 52.738 -15.490 1.00 35.44 221 ARG A N 1
ATOM 1757 C CA . ARG A 1 221 ? 10.762 52.324 -14.626 1.00 35.44 221 ARG A CA 1
ATOM 1758 C C . ARG A 1 221 ? 10.761 52.796 -13.149 1.00 35.44 221 ARG A C 1
ATOM 1760 O O . ARG A 1 221 ? 10.425 53.949 -12.923 1.00 35.44 221 ARG A O 1
ATOM 1767 N N . GLU A 1 222 ? 11.295 51.903 -12.282 1.00 31.58 222 GLU A N 1
ATOM 1768 C CA . GLU A 1 222 ? 12.206 52.013 -11.088 1.00 31.58 222 GLU A CA 1
ATOM 1769 C C . GLU A 1 222 ? 11.977 53.081 -9.974 1.00 31.58 222 GLU A C 1
ATOM 1771 O O . GLU A 1 222 ? 11.380 54.107 -10.276 1.00 31.58 222 GLU A O 1
ATOM 1776 N N . PRO A 1 223 ? 12.458 52.916 -8.698 1.00 35.38 223 PRO A N 1
ATOM 1777 C CA . PRO A 1 223 ? 13.705 52.235 -8.280 1.00 35.38 223 PRO A CA 1
ATOM 1778 C C . PRO A 1 223 ? 13.692 51.387 -6.972 1.00 35.38 223 PRO A C 1
ATOM 1780 O O . PRO A 1 223 ? 12.688 51.228 -6.286 1.00 35.38 223 PRO A O 1
ATOM 1783 N N . LYS A 1 224 ? 14.877 50.822 -6.682 1.00 42.22 224 LYS A N 1
ATOM 1784 C CA . LYS A 1 224 ? 15.291 49.923 -5.582 1.00 42.22 224 LYS A CA 1
ATOM 1785 C C . LYS A 1 224 ? 15.254 50.548 -4.170 1.00 42.22 224 LYS A C 1
ATOM 1787 O O . LYS A 1 224 ? 15.620 51.707 -4.020 1.00 42.22 224 LYS A O 1
ATOM 1792 N N . ALA A 1 225 ? 14.996 49.717 -3.150 1.00 30.53 225 ALA A N 1
ATOM 1793 C CA . ALA A 1 225 ? 15.339 49.914 -1.725 1.00 30.53 225 ALA A CA 1
ATOM 1794 C C . ALA A 1 225 ? 15.295 48.533 -1.008 1.00 30.53 225 ALA A C 1
ATOM 1796 O O . ALA A 1 225 ? 14.296 47.833 -1.121 1.00 30.53 225 ALA A O 1
ATOM 1797 N N . THR A 1 226 ? 16.441 47.948 -0.623 1.00 29.58 226 THR A N 1
ATOM 1798 C CA . THR A 1 226 ? 17.045 47.858 0.737 1.00 29.58 226 THR A CA 1
ATOM 1799 C C . THR A 1 226 ? 16.331 46.957 1.761 1.00 29.58 226 THR A C 1
ATOM 1801 O O . THR A 1 226 ? 15.191 47.215 2.115 1.00 29.58 226 THR A O 1
ATOM 1804 N N . ASN A 1 227 ? 17.089 45.947 2.227 1.00 28.97 227 ASN A N 1
ATOM 1805 C CA . ASN A 1 227 ? 17.077 45.177 3.487 1.00 28.97 227 ASN A CA 1
ATOM 1806 C C . ASN A 1 227 ? 15.948 45.417 4.504 1.00 28.97 227 ASN A C 1
ATOM 1808 O O . ASN A 1 227 ? 15.713 46.561 4.858 1.00 28.97 227 ASN A O 1
ATOM 1812 N N . PHE A 1 228 ? 15.425 44.340 5.109 1.00 26.06 228 PHE A N 1
ATOM 1813 C CA . PHE A 1 228 ? 15.537 44.047 6.555 1.00 26.06 228 PHE A CA 1
ATOM 1814 C C . PHE A 1 228 ? 14.925 42.665 6.891 1.00 26.06 228 PHE A C 1
ATOM 1816 O O . PHE A 1 228 ? 13.801 42.393 6.481 1.00 26.06 228 PHE A O 1
ATOM 1823 N N . LEU A 1 229 ? 15.699 41.887 7.670 1.00 36.50 229 LEU A N 1
ATOM 1824 C CA . LEU A 1 229 ? 15.411 40.658 8.447 1.00 36.50 229 LEU A CA 1
ATOM 1825 C C . LEU A 1 229 ? 14.941 39.392 7.710 1.00 36.50 229 LEU A C 1
ATOM 1827 O O . LEU A 1 229 ? 13.769 3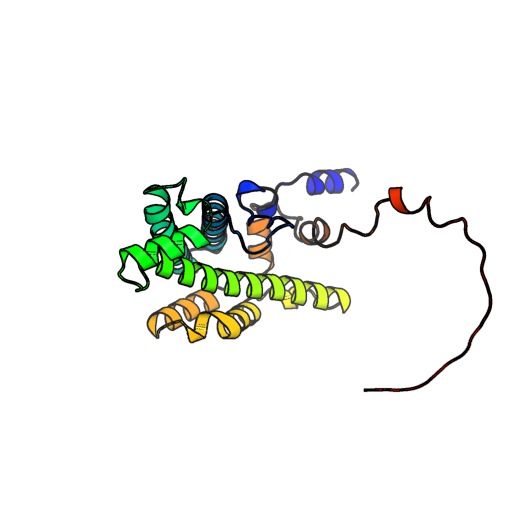9.311 7.293 1.00 36.50 229 LEU A O 1
#

Secondary structure (DSSP, 8-state):
-HHHHHHGGG---GGG-GGGSPP---SS-TT--BHHHHHHHHHHHHHHHHTT-GGGHHHHHHHHHHHHHHHHHHTT-TTTTSBHHHHHHHHHHHTTTS--HHHHHHHHHHHHHHHHHHHHHHHHHHHHHHHHTT--GGGG-B-HHHHHHHHHHTTTTT--HHHHHHHHHHHHTPPBHHHHHHHHTTT-TTTTTTTTTSSSS-SS--GGGGGGSS---------------

InterPro domains:
  IPR014830 Glycolipid transfer protein domain [PF08718] (33-184)
  IPR014830 Glycolipid transfer protein domain [PTHR10219] (13-189)
  IPR036497 Glycolipid transfer protein superfamily [G3DSA:1.10.3520.10] (12-202)
  IPR036497 Glycolipid transfer protein superfamily [SSF110004] (29-189)